Protein AF-A0A2R6QPG2-F1 (afdb_monomer)

pLDDT: mean 80.08, std 16.9, range [22.36, 97.75]

InterPro domains:
  IPR001619 Sec1-like protein [PF00995] (48-248)
  IPR001619 Sec1-like protein [PTHR11679] (48-248)
  IPR027482 Sec1-like, domain 2 [G3DSA:3.40.50.1910] (84-242)
  IPR036045 Sec1-like superfamily [SSF56815] (42-248)

Foldseek 3Di:
DDPDPQFDADQDPDDQAGAGEGEDEPVCLPVVVVVVLVCLVPDPSHQAYEYEYLFDDPPVSVVVQVPDPSRVSRHPYYYYQLHQWAAQAPPDIDRPDVCLCCCQPNPPVVPPVSNVVSLLSLLSNVLSVCLNVLFQADEAFDDQDPDDPPDDDDSNSCSRPSSSVSNNVVNCVCVPVPPPRDPDHDYHDYDYDCVVDPDVVPDQDDDPVSCCVVVADDDSQKHWDWDQDPPDRDTDIDIDGDYPPPPD

Solvent-accessible surface area (backbone atoms only — not comparable to full-atom values): 15122 Å² total; per-residue (Å²): 134,86,83,74,78,71,59,61,77,53,66,62,85,91,51,98,68,45,48,41,41,44,50,38,51,72,95,41,46,74,59,53,48,52,53,47,52,49,55,53,70,75,49,88,80,52,86,42,35,35,40,38,24,23,40,86,75,56,70,67,57,55,50,51,47,70,70,32,78,78,47,46,80,36,51,70,42,80,47,69,64,33,56,46,59,44,73,77,53,101,88,42,70,46,64,99,52,93,56,52,64,50,51,51,68,37,90,75,36,82,44,61,69,59,37,53,50,52,46,51,50,53,21,53,29,60,35,16,53,33,64,67,70,56,48,30,57,47,81,43,56,62,78,77,74,83,72,58,94,84,61,83,84,50,74,53,75,41,46,59,58,50,40,57,52,47,27,50,58,56,47,58,50,36,52,78,72,41,87,92,35,50,88,58,73,72,46,77,39,81,51,81,60,70,83,82,56,78,54,75,87,74,54,90,54,90,51,70,69,54,36,46,70,70,76,43,85,50,67,81,52,37,41,70,47,77,42,82,40,96,81,73,84,47,72,41,80,46,78,47,74,69,51,94,83,57,91,123

Nearest PDB structures (foldseek):
  7udc-assembly1_A  TM=8.140E-01  e=3.936E-10  Rattus norvegicus
  7udb-assembly1_A  TM=8.404E-01  e=3.127E-09  Rattus norvegicus
  3puk-assembly1_A  TM=8.664E-01  e=7.803E-09  Mus musculus
  3puk-assembly2_B  TM=8.276E-01  e=5.753E-09  Mus musculus

Radius of gyration: 22.87 Å; Cα contacts (8 Å, |Δi|>4): 300; chains: 1; bounding box: 58×55×67 Å

Sequence (248 aa):
MKEFHWWKTFSGEGSLCRLWMLYISSNLQKRMLSCFCLTCQEENLCTRKHVYFSSPIPKDLVSRIKNDTSVLPRIGALREMNLEYFSMDSQGYITDQERVLEDLFGKDVENSRKFNTCLNTMAVRITTVFASLKEFPFVRYRATKALDSSTVTSFRDLVPTKLPAAVWNHITTYKSTICNYPQTETCELLILDRSVDQIAPVIHEWTYDAMCHDLLDMDGNKYLYEVPSKTDGQHEKKEVLLEDHDPV

Secondary structure (DSSP, 8-state):
------------TT-SS--EEEEE-GGGHHHHHHHHHHHHHH----S-EEEEESSPPPHHHHHHHHH-TTTGGGEEEEEE-----EE-SSS-EE---TTHHHHHHSTTTT-HHHHHHHHHHHHHHHHHHHHHHT--EEEEEPPPP---TTS---TGGGHHHHHHHHHHHHHHHHHHHSTT--SS--EEEEE--GGG-SSTTTSPP-SHHHHHHHHS-EETTEEEEEEE-TTTSPEEEEEEE--TT---

Organism: Actinidia chinensis var. chinensis (NCBI:txid1590841)

Structure (mmCIF, N/CA/C/O backbone):
data_AF-A0A2R6QPG2-F1
#
_entry.id   AF-A0A2R6QPG2-F1
#
loop_
_atom_site.group_PDB
_atom_site.id
_atom_site.type_symbol
_atom_site.label_atom_id
_atom_site.label_alt_id
_atom_site.label_comp_id
_atom_site.label_asym_id
_atom_site.label_entity_id
_atom_site.label_seq_id
_atom_site.pdbx_PDB_ins_code
_atom_site.Cartn_x
_atom_site.Cartn_y
_atom_site.Cartn_z
_atom_site.occupancy
_atom_site.B_iso_or_equiv
_atom_site.auth_seq_id
_atom_site.auth_comp_id
_atom_site.auth_asym_id
_atom_site.auth_atom_id
_atom_site.pdbx_PDB_model_num
ATOM 1 N N . MET A 1 1 ? 3.034 9.018 23.575 1.00 25.97 1 MET A N 1
ATOM 2 C CA . MET A 1 1 ? 4.312 8.715 22.892 1.00 25.97 1 MET A CA 1
ATOM 3 C C . MET A 1 1 ? 4.209 7.257 22.467 1.00 25.97 1 MET A C 1
ATOM 5 O O . MET A 1 1 ? 4.301 6.398 23.328 1.00 25.97 1 MET A O 1
ATOM 9 N N . LYS A 1 2 ? 3.815 6.987 21.214 1.00 26.83 2 LYS A N 1
ATOM 10 C CA . LYS A 1 2 ? 3.514 5.627 20.736 1.00 26.83 2 LYS A CA 1
ATOM 11 C C . LYS A 1 2 ? 4.824 4.826 20.647 1.00 26.83 2 LYS A C 1
ATOM 13 O O . LYS A 1 2 ? 5.672 5.142 19.814 1.00 26.83 2 LYS A O 1
ATOM 18 N N . GLU A 1 3 ? 5.010 3.828 21.511 1.00 22.36 3 GLU A N 1
ATOM 19 C CA . GLU A 1 3 ? 6.030 2.790 21.323 1.00 22.36 3 GLU A CA 1
ATOM 20 C C . GLU A 1 3 ? 5.561 1.865 20.201 1.00 22.36 3 GLU A C 1
ATOM 22 O O . GLU A 1 3 ? 4.895 0.857 20.410 1.00 22.36 3 GLU A O 1
ATOM 27 N N . PHE A 1 4 ? 5.875 2.236 18.966 1.00 30.59 4 PHE A N 1
ATOM 28 C CA . PHE A 1 4 ? 5.743 1.311 17.857 1.00 30.59 4 PHE A CA 1
ATOM 29 C C . PHE A 1 4 ? 6.884 0.286 17.950 1.00 30.59 4 PHE A C 1
ATOM 31 O O . PHE A 1 4 ? 8.050 0.600 17.687 1.00 30.59 4 PHE A O 1
ATOM 38 N N . HIS A 1 5 ? 6.557 -0.946 18.338 1.00 33.59 5 HIS A N 1
ATOM 39 C CA . HIS A 1 5 ? 7.457 -2.096 18.251 1.00 33.59 5 HIS A CA 1
ATOM 40 C C . HIS A 1 5 ? 7.722 -2.435 16.769 1.00 33.59 5 HIS A C 1
ATOM 42 O O . HIS A 1 5 ? 7.093 -3.312 16.185 1.00 33.59 5 HIS A O 1
ATOM 48 N N . TRP A 1 6 ? 8.659 -1.728 16.129 1.00 38.66 6 TRP A N 1
ATOM 49 C CA . TRP A 1 6 ? 9.024 -1.945 14.716 1.00 38.66 6 TRP A CA 1
ATOM 50 C C . TRP A 1 6 ? 9.909 -3.180 14.477 1.00 38.66 6 TRP A C 1
ATOM 52 O O . TRP A 1 6 ? 10.291 -3.456 13.340 1.00 38.66 6 TRP A O 1
ATOM 62 N N . TRP A 1 7 ? 10.252 -3.918 15.535 1.00 40.66 7 TRP A N 1
ATOM 63 C CA . TRP A 1 7 ? 10.944 -5.201 15.483 1.00 40.66 7 TRP A CA 1
ATOM 64 C C . TRP A 1 7 ? 10.173 -6.212 16.336 1.00 40.66 7 TRP A C 1
ATOM 66 O O . TRP A 1 7 ? 9.775 -5.909 17.460 1.00 40.66 7 TRP A O 1
ATOM 76 N N . LYS A 1 8 ? 9.972 -7.425 15.815 1.00 40.91 8 LYS A N 1
ATOM 77 C CA . LYS A 1 8 ? 9.348 -8.528 16.553 1.00 40.91 8 LYS A CA 1
ATOM 78 C C . LYS A 1 8 ? 10.272 -9.735 16.484 1.00 40.91 8 LYS A C 1
ATOM 80 O O . LYS A 1 8 ? 10.543 -10.255 15.405 1.00 40.91 8 LYS A O 1
ATOM 85 N N . THR A 1 9 ? 10.805 -10.142 17.630 1.00 45.00 9 THR A N 1
ATOM 86 C CA . THR A 1 9 ? 11.633 -11.344 17.749 1.00 45.00 9 THR A CA 1
ATOM 87 C C . THR A 1 9 ? 10.716 -12.549 17.913 1.00 45.00 9 THR A C 1
ATOM 89 O O . THR A 1 9 ? 10.051 -12.680 18.937 1.00 45.00 9 THR A O 1
ATOM 92 N N . PHE A 1 10 ? 10.668 -13.432 16.918 1.00 42.22 10 PHE A N 1
ATOM 93 C CA . PHE A 1 10 ? 9.896 -14.672 17.006 1.00 42.22 10 PHE A CA 1
ATOM 94 C C . PHE A 1 10 ? 10.779 -15.808 17.525 1.00 42.22 10 PHE A C 1
ATOM 96 O O . PHE A 1 10 ? 11.472 -16.443 16.741 1.00 42.22 10 PHE A O 1
ATOM 103 N N . SER A 1 11 ? 10.764 -16.094 18.828 1.00 46.28 11 SER A N 1
ATOM 104 C CA . SER A 1 11 ? 11.360 -17.333 19.339 1.00 46.28 11 SER A CA 1
ATOM 105 C C . SER A 1 11 ? 10.347 -18.469 19.219 1.00 46.28 11 SER A C 1
ATOM 107 O O . SER A 1 11 ? 9.351 -18.471 19.937 1.00 46.28 11 SER A O 1
ATOM 109 N N . GLY A 1 12 ? 10.587 -19.432 18.328 1.00 43.56 12 GLY A N 1
ATOM 110 C CA . GLY A 1 12 ? 9.812 -20.674 18.318 1.00 43.56 12 GLY A CA 1
ATOM 111 C C . GLY A 1 12 ? 10.023 -21.444 19.625 1.00 43.56 12 GLY A C 1
ATOM 112 O O . GLY A 1 12 ? 11.165 -21.609 20.064 1.00 43.56 12 GLY A O 1
ATOM 113 N N . GLU A 1 13 ? 8.940 -21.894 20.256 1.00 37.34 13 GLU A N 1
ATOM 114 C CA . GLU A 1 13 ? 9.014 -22.755 21.437 1.00 37.34 13 GLU A CA 1
ATOM 115 C C . GLU A 1 13 ? 9.699 -24.086 21.077 1.00 37.34 13 GLU A C 1
ATOM 117 O O . GLU A 1 13 ? 9.362 -24.729 20.085 1.00 37.34 13 GLU A O 1
ATOM 122 N N . GLY A 1 14 ? 10.679 -24.506 21.886 1.00 41.56 14 GLY A N 1
ATOM 123 C CA . GLY A 1 14 ? 11.154 -25.895 21.890 1.00 41.56 14 GLY A CA 1
ATOM 124 C C . GLY A 1 14 ? 12.451 -26.238 21.145 1.00 41.56 14 GLY A C 1
ATOM 125 O O . GLY A 1 14 ? 12.759 -27.421 21.034 1.00 41.56 14 GLY A O 1
ATOM 126 N N . SER A 1 15 ? 13.270 -25.283 20.686 1.00 37.09 15 SER A N 1
ATOM 127 C CA . SER A 1 15 ? 14.621 -25.617 20.193 1.00 37.09 15 SER A CA 1
ATOM 128 C C . SER A 1 15 ? 15.713 -24.729 20.793 1.00 37.09 15 SER A C 1
ATOM 130 O O . SER A 1 15 ? 15.564 -23.516 20.912 1.00 37.09 15 SER A O 1
ATOM 132 N N . LEU A 1 16 ? 16.848 -25.343 21.153 1.00 41.62 16 LEU A N 1
ATOM 133 C CA . LEU A 1 16 ? 18.067 -24.662 21.626 1.00 41.62 16 LEU A CA 1
ATOM 134 C C . LEU A 1 16 ? 18.631 -23.647 20.607 1.00 41.62 16 LEU A C 1
ATOM 136 O O . LEU A 1 16 ? 19.499 -22.849 20.950 1.00 41.62 16 LEU A O 1
ATOM 140 N N . CYS A 1 17 ? 18.127 -23.652 19.370 1.00 43.09 17 CYS A N 1
ATOM 141 C CA . CYS A 1 17 ? 18.399 -22.654 18.344 1.00 43.09 17 CYS A CA 1
ATOM 142 C C . CYS A 1 17 ? 17.222 -21.678 18.260 1.00 43.09 17 CYS A C 1
ATOM 144 O O . CYS A 1 17 ? 16.275 -21.888 17.506 1.00 43.09 17 CYS A O 1
ATOM 146 N N . ARG A 1 18 ? 17.284 -20.585 19.024 1.00 50.59 18 ARG A N 1
ATOM 147 C CA . ARG A 1 18 ? 16.326 -19.478 18.897 1.00 50.59 18 ARG A CA 1
ATOM 148 C C . ARG A 1 18 ? 16.377 -18.963 17.455 1.00 50.59 18 ARG A C 1
ATOM 150 O O . ARG A 1 18 ? 17.397 -18.430 17.040 1.00 50.59 18 ARG A O 1
ATOM 157 N N . LEU A 1 19 ? 15.319 -19.133 16.667 1.00 45.69 19 LEU A N 1
ATOM 158 C CA . LEU A 1 19 ? 1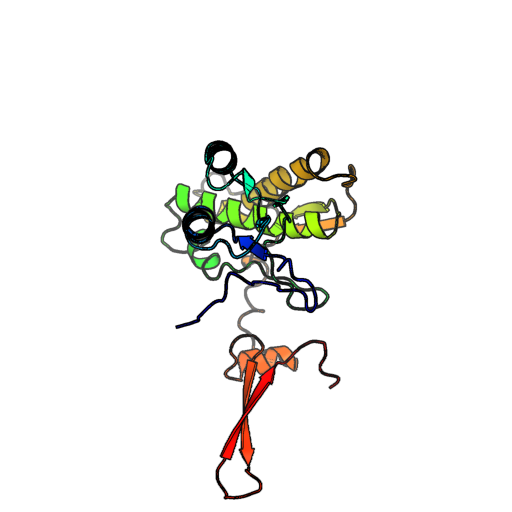5.234 -18.504 15.350 1.00 45.69 19 LEU A CA 1
ATOM 159 C C . LEU A 1 19 ? 15.126 -16.990 15.572 1.00 45.69 19 LEU A C 1
ATOM 161 O O . LEU A 1 19 ? 14.144 -16.521 16.125 1.00 45.69 19 LEU A O 1
ATOM 165 N N . TRP A 1 20 ? 16.133 -16.210 15.187 1.00 52.84 20 TRP A N 1
ATOM 166 C CA . TRP A 1 20 ? 16.028 -14.750 15.259 1.00 52.84 20 TRP A CA 1
ATOM 167 C C . TRP A 1 20 ? 15.577 -14.227 13.906 1.00 52.84 20 TRP A C 1
ATOM 169 O O . TRP A 1 20 ? 16.340 -14.279 12.940 1.00 52.84 20 TRP A O 1
ATOM 179 N N . MET A 1 21 ? 14.338 -13.742 13.853 1.00 53.41 21 MET A N 1
ATOM 180 C CA . MET A 1 21 ? 13.778 -13.027 12.714 1.00 53.41 21 MET A CA 1
ATOM 181 C C . MET A 1 21 ? 13.828 -11.525 12.999 1.00 53.41 21 MET A C 1
ATOM 183 O O . MET A 1 21 ? 13.306 -11.082 14.019 1.00 53.41 21 MET A O 1
ATOM 187 N N . LEU A 1 22 ? 14.467 -10.749 12.122 1.00 62.12 22 LEU A N 1
ATOM 188 C CA . LEU A 1 22 ? 14.441 -9.287 12.187 1.00 62.12 22 LEU A CA 1
ATOM 189 C C . LEU A 1 22 ? 13.678 -8.740 10.981 1.00 62.12 22 LEU A C 1
ATOM 191 O O . LEU A 1 22 ? 14.105 -8.944 9.843 1.00 62.12 22 LEU A O 1
ATOM 195 N N . TYR A 1 23 ? 12.576 -8.045 11.260 1.00 55.72 23 TYR A N 1
ATOM 196 C CA . TYR A 1 23 ? 11.818 -7.269 10.286 1.00 55.72 23 TYR A CA 1
ATOM 197 C C . TYR A 1 23 ? 12.382 -5.852 10.211 1.00 55.72 23 TYR A C 1
ATOM 199 O O . TYR A 1 23 ? 12.524 -5.187 11.237 1.00 55.72 23 TYR A O 1
ATOM 207 N N . ILE A 1 24 ? 12.718 -5.396 9.005 1.00 61.91 24 ILE A N 1
ATOM 208 C CA . ILE A 1 24 ? 13.270 -4.057 8.792 1.00 61.91 24 ILE A CA 1
ATOM 209 C C . ILE A 1 24 ? 12.346 -3.259 7.862 1.00 61.91 24 ILE A C 1
ATOM 211 O O . ILE A 1 24 ? 12.257 -3.538 6.664 1.00 61.91 24 ILE A O 1
ATOM 215 N N . SER A 1 25 ? 11.680 -2.246 8.424 1.00 59.03 25 SER A N 1
ATOM 216 C CA . SER A 1 25 ? 10.912 -1.214 7.708 1.00 59.03 25 SER A CA 1
ATOM 217 C C . SER A 1 25 ? 11.826 -0.288 6.882 1.00 59.03 25 SER A C 1
ATOM 219 O O . SER A 1 25 ? 12.902 0.097 7.364 1.00 59.03 25 SER A O 1
ATOM 221 N N . SER A 1 26 ? 11.400 0.094 5.665 1.00 62.78 26 SER A N 1
ATOM 222 C CA . SER A 1 26 ? 12.111 1.015 4.742 1.00 62.78 26 SER A CA 1
ATOM 223 C C . SER A 1 26 ? 12.690 2.243 5.435 1.00 62.78 26 SER A C 1
ATOM 225 O O . SER A 1 26 ? 13.863 2.576 5.252 1.00 62.78 26 SER A O 1
ATOM 227 N N . ASN A 1 27 ? 11.884 2.892 6.276 1.00 55.19 27 ASN A N 1
ATOM 228 C CA . ASN A 1 27 ? 12.213 4.179 6.891 1.00 55.19 27 ASN A CA 1
ATOM 229 C C . ASN A 1 27 ? 13.424 4.121 7.835 1.00 55.19 27 ASN A C 1
ATOM 231 O O . ASN A 1 27 ? 14.052 5.144 8.116 1.00 55.19 27 ASN A O 1
ATOM 235 N N . LEU A 1 28 ? 13.782 2.931 8.321 1.00 59.78 28 LEU A N 1
ATOM 236 C CA . LEU A 1 28 ? 14.825 2.748 9.326 1.00 59.78 28 LEU A CA 1
ATOM 237 C C . LEU A 1 28 ? 15.925 1.785 8.884 1.00 59.78 28 LEU A C 1
ATOM 239 O O . LEU A 1 28 ? 16.801 1.498 9.6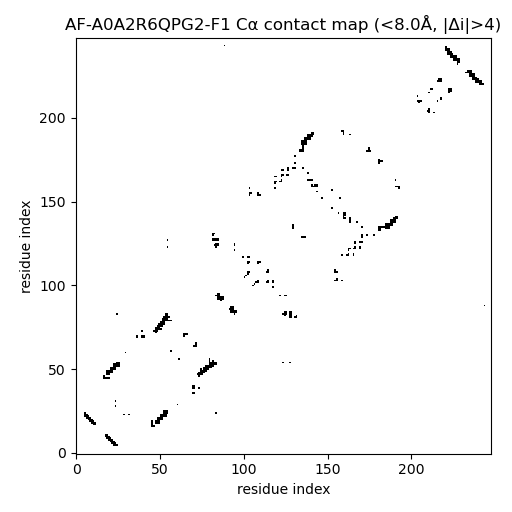97 1.00 59.78 28 LEU A O 1
ATOM 243 N N . GLN A 1 29 ? 15.957 1.339 7.622 1.00 61.34 29 GLN A N 1
ATOM 244 C CA . GLN A 1 29 ? 16.914 0.327 7.147 1.00 61.34 29 GLN A CA 1
ATOM 245 C C . GLN A 1 29 ? 18.364 0.611 7.567 1.00 61.34 29 GLN A C 1
ATOM 247 O O . GLN A 1 29 ? 19.048 -0.274 8.073 1.00 61.34 29 GLN A O 1
ATOM 252 N N . LYS A 1 30 ? 18.828 1.864 7.452 1.00 59.56 30 LYS A N 1
ATOM 253 C CA . LYS A 1 30 ? 20.197 2.249 7.850 1.00 59.56 30 LYS A CA 1
ATOM 254 C C . LYS A 1 30 ? 20.430 2.208 9.367 1.00 59.56 30 LYS A C 1
ATOM 256 O O . LYS A 1 30 ? 21.506 1.797 9.792 1.00 59.56 30 LYS A O 1
ATOM 261 N N . ARG A 1 31 ? 19.444 2.632 10.168 1.00 60.28 31 ARG A N 1
ATOM 262 C CA . ARG A 1 31 ? 19.515 2.680 11.644 1.00 60.28 31 ARG A CA 1
ATOM 263 C C . ARG A 1 31 ? 19.339 1.294 12.267 1.00 60.28 31 ARG A C 1
ATOM 265 O O . ARG A 1 31 ? 20.098 0.912 13.154 1.00 60.28 31 ARG A O 1
ATOM 272 N N . MET A 1 32 ? 18.389 0.514 11.762 1.00 59.94 32 MET A N 1
ATOM 273 C CA . MET A 1 32 ? 18.174 -0.862 12.200 1.00 59.94 32 MET A CA 1
ATOM 274 C C . MET A 1 32 ? 19.350 -1.760 11.839 1.00 59.94 32 MET A C 1
ATOM 276 O O . MET A 1 32 ? 19.708 -2.606 12.649 1.00 59.94 32 MET A O 1
ATOM 280 N N . LEU A 1 33 ? 20.019 -1.542 10.698 1.00 62.75 33 LEU A N 1
ATOM 281 C CA . LEU A 1 33 ? 21.224 -2.307 10.386 1.00 62.75 33 LEU A CA 1
ATOM 282 C C . LEU A 1 33 ? 22.379 -1.983 11.346 1.00 62.75 33 LEU A C 1
ATOM 284 O O . LEU A 1 33 ? 23.090 -2.896 11.745 1.00 62.75 33 LEU A O 1
ATOM 288 N N . SER A 1 34 ? 22.557 -0.723 11.774 1.00 60.09 34 SER A N 1
ATOM 289 C CA . SER A 1 34 ? 23.559 -0.415 12.809 1.00 60.09 34 SER A CA 1
ATOM 290 C C . SER A 1 34 ? 23.243 -1.092 14.143 1.00 60.09 34 SER A C 1
ATOM 292 O O . SER A 1 34 ? 24.143 -1.674 14.740 1.00 60.09 34 SER A O 1
ATOM 294 N N . CYS A 1 35 ? 21.977 -1.106 14.576 1.00 60.78 35 CYS A N 1
ATOM 295 C CA . CYS A 1 35 ? 21.567 -1.865 15.763 1.00 60.78 35 CYS A CA 1
ATOM 296 C C . CYS A 1 35 ? 21.742 -3.380 15.565 1.00 60.78 35 CYS A C 1
ATOM 298 O O . CYS A 1 35 ? 22.151 -4.083 16.483 1.00 60.78 35 CYS A O 1
ATOM 300 N N . PHE A 1 36 ? 21.495 -3.899 14.362 1.00 65.44 36 PHE A N 1
ATOM 301 C CA . PHE A 1 36 ? 21.737 -5.302 14.037 1.00 65.44 36 PHE A CA 1
ATOM 302 C C . PHE A 1 36 ? 23.224 -5.662 14.104 1.00 65.44 36 PHE A C 1
ATOM 304 O O . PHE A 1 36 ? 23.564 -6.686 14.687 1.00 65.44 36 PHE A O 1
ATOM 311 N N . CYS A 1 37 ? 24.116 -4.826 13.564 1.00 61.81 37 CYS A N 1
ATOM 312 C CA . CYS A 1 37 ? 25.563 -5.013 13.689 1.00 61.81 37 CYS A CA 1
ATOM 313 C C . CYS A 1 37 ? 25.983 -5.050 15.168 1.00 61.81 37 CYS A C 1
ATOM 315 O O . CYS A 1 37 ? 26.688 -5.972 15.564 1.00 61.81 37 CYS A O 1
ATOM 317 N N . LEU A 1 38 ? 25.476 -4.123 15.992 1.00 58.69 38 LEU A N 1
ATOM 318 C CA . LEU A 1 38 ? 25.767 -4.070 17.433 1.00 58.69 38 LEU A CA 1
ATOM 319 C C . LEU A 1 38 ? 25.253 -5.316 18.176 1.00 58.69 38 LEU A C 1
ATOM 321 O O . LEU A 1 38 ? 26.021 -5.999 18.845 1.00 58.69 38 LEU A O 1
ATOM 325 N N . THR A 1 39 ? 23.996 -5.715 17.960 1.00 59.94 39 THR A N 1
ATOM 326 C CA . THR A 1 39 ? 23.434 -6.949 18.556 1.00 59.94 39 THR A CA 1
ATOM 327 C C . THR A 1 39 ? 24.072 -8.229 18.007 1.00 59.94 39 THR A C 1
ATOM 329 O O . THR A 1 39 ? 23.975 -9.294 18.614 1.00 59.94 39 THR A O 1
ATOM 332 N N . CYS A 1 40 ? 24.679 -8.201 16.816 1.00 58.38 40 CYS A N 1
ATOM 333 C CA . CYS A 1 40 ? 25.496 -9.307 16.311 1.00 58.38 40 CYS A CA 1
ATOM 334 C C . CYS A 1 40 ? 26.866 -9.369 16.982 1.00 58.38 40 CYS A C 1
ATOM 336 O O . CYS A 1 40 ? 27.439 -10.452 17.020 1.00 58.38 40 CYS A O 1
ATOM 338 N N . GLN A 1 41 ? 27.382 -8.246 17.479 1.00 59.31 41 GLN A N 1
ATOM 339 C CA . GLN A 1 41 ? 28.680 -8.161 18.142 1.00 59.31 41 GLN A CA 1
ATOM 340 C C . GLN A 1 41 ? 28.589 -8.493 19.637 1.00 59.31 41 GLN A C 1
ATOM 342 O O . GLN A 1 41 ? 29.480 -9.165 20.148 1.00 59.31 41 GLN A O 1
ATOM 347 N N . GLU A 1 42 ? 27.516 -8.082 20.316 1.00 56.66 42 GLU A N 1
ATOM 348 C CA . GLU A 1 42 ? 27.373 -8.239 21.773 1.00 56.66 42 GLU A CA 1
ATOM 349 C C . GLU A 1 42 ? 26.858 -9.622 22.206 1.00 56.66 42 GLU A C 1
ATOM 351 O O . GLU A 1 42 ? 27.302 -10.154 23.222 1.00 56.66 42 GLU A O 1
ATOM 356 N N . GLU A 1 43 ? 25.964 -10.253 21.438 1.00 53.31 43 GLU A N 1
ATOM 357 C CA . GLU A 1 43 ? 25.317 -11.500 21.857 1.00 53.31 43 GLU A CA 1
ATOM 358 C C . GLU A 1 43 ? 25.825 -12.732 21.084 1.00 53.31 43 GLU A C 1
ATOM 360 O O . GLU A 1 43 ? 25.582 -12.906 19.887 1.00 53.31 43 GLU A O 1
ATOM 365 N N . ASN A 1 44 ? 26.461 -13.669 21.799 1.00 54.34 44 ASN A N 1
ATOM 366 C CA . ASN A 1 44 ? 26.734 -15.044 21.337 1.00 54.34 44 ASN A CA 1
ATOM 367 C C . ASN A 1 44 ? 25.480 -15.952 21.376 1.00 54.34 44 ASN A C 1
ATOM 369 O O . ASN A 1 44 ? 25.591 -17.173 21.289 1.00 54.34 44 ASN A O 1
ATOM 373 N N . LEU A 1 45 ? 24.278 -15.379 21.519 1.00 52.66 45 LEU A N 1
ATOM 374 C CA . LEU A 1 45 ? 23.043 -16.111 21.826 1.00 52.66 45 LEU A CA 1
ATOM 375 C C . LEU A 1 45 ? 22.366 -16.798 20.624 1.00 52.66 45 LEU A C 1
ATOM 377 O O . LEU A 1 45 ? 21.344 -17.460 20.812 1.00 52.66 45 LEU A O 1
ATOM 381 N N . CYS A 1 46 ? 22.903 -16.697 19.401 1.00 52.47 46 CYS A N 1
ATOM 382 C CA . CYS A 1 46 ? 22.373 -17.460 18.270 1.00 52.47 46 CYS A CA 1
ATOM 383 C C . CYS A 1 46 ? 23.422 -17.849 17.226 1.00 52.47 46 CYS A C 1
ATOM 385 O O . CYS A 1 46 ? 24.215 -17.020 16.782 1.00 52.47 46 CYS A O 1
ATOM 387 N N . THR A 1 47 ? 23.356 -19.102 16.769 1.00 63.88 47 THR A N 1
ATOM 388 C CA . THR A 1 47 ? 24.234 -19.671 15.742 1.00 63.88 47 THR A CA 1
ATOM 389 C C . THR A 1 47 ? 24.039 -19.007 14.371 1.00 63.88 47 THR A C 1
ATOM 391 O O . THR A 1 47 ? 25.022 -18.860 13.648 1.00 63.88 47 THR A O 1
ATOM 394 N N . ARG A 1 48 ? 22.809 -18.582 14.005 1.00 71.81 48 ARG A N 1
ATOM 395 C CA . ARG A 1 48 ? 22.487 -17.845 12.757 1.00 71.81 48 ARG A CA 1
ATOM 396 C C . ARG A 1 48 ? 21.230 -16.963 12.895 1.00 71.81 48 ARG A C 1
ATOM 398 O O . ARG A 1 48 ? 20.243 -17.367 13.500 1.00 71.81 48 ARG A O 1
ATOM 405 N N . LYS A 1 49 ? 21.234 -15.773 12.292 1.00 76.19 49 LYS A N 1
ATOM 406 C CA . LYS A 1 49 ? 20.133 -14.795 12.251 1.00 76.19 49 LYS A CA 1
ATOM 407 C C . LYS A 1 49 ? 19.510 -14.739 10.854 1.00 76.19 49 LYS A C 1
ATOM 409 O O . LYS A 1 49 ? 20.229 -14.746 9.856 1.00 76.19 49 LYS A O 1
ATOM 414 N N . HIS A 1 50 ? 18.187 -14.657 10.770 1.00 81.12 50 HIS A N 1
ATOM 415 C CA . HIS A 1 50 ? 17.451 -14.548 9.510 1.00 81.12 50 HIS A CA 1
ATOM 416 C C . HIS A 1 50 ? 16.840 -13.148 9.399 1.00 81.12 50 HIS A C 1
ATOM 418 O O . HIS A 1 50 ? 16.053 -12.728 10.246 1.00 81.12 50 HIS A O 1
ATOM 424 N N . VAL A 1 51 ? 17.221 -12.404 8.365 1.00 80.81 51 VAL A N 1
ATOM 425 C CA . VAL A 1 51 ? 16.816 -11.009 8.171 1.00 80.81 51 VAL A CA 1
ATOM 426 C C . VAL A 1 51 ? 15.859 -10.923 6.991 1.00 80.81 51 VAL A C 1
ATOM 428 O O . VAL A 1 51 ? 16.192 -11.352 5.882 1.00 80.81 51 VAL A O 1
ATOM 431 N N . TYR A 1 52 ? 14.684 -10.350 7.237 1.00 82.56 52 TYR A N 1
ATOM 432 C CA . TYR A 1 52 ? 13.643 -10.161 6.235 1.00 82.56 52 TYR A CA 1
ATOM 433 C C . TYR A 1 52 ? 13.324 -8.672 6.122 1.00 82.56 52 TYR A C 1
ATOM 435 O O . TYR A 1 52 ? 12.912 -8.021 7.083 1.00 82.56 52 TYR A O 1
ATOM 443 N N . PHE A 1 53 ? 13.547 -8.121 4.938 1.00 82.94 53 PHE A N 1
ATOM 444 C CA . PHE A 1 53 ? 13.277 -6.725 4.638 1.00 82.94 53 PHE A CA 1
ATOM 445 C C . PHE A 1 53 ? 11.874 -6.581 4.067 1.00 82.94 53 PHE A C 1
ATOM 447 O O . PHE A 1 53 ? 11.452 -7.362 3.218 1.00 82.94 53 PHE A O 1
ATOM 454 N N . SER A 1 54 ? 11.164 -5.561 4.535 1.00 81.38 54 SER A N 1
ATOM 455 C CA . SER A 1 54 ? 9.833 -5.201 4.034 1.00 81.38 54 SER A CA 1
ATOM 456 C C . SER A 1 54 ? 9.866 -4.677 2.596 1.00 81.38 54 SER A C 1
ATOM 458 O O . SER A 1 54 ? 8.973 -4.978 1.813 1.00 81.38 54 SER A O 1
ATOM 460 N N . SER A 1 55 ? 10.934 -3.968 2.230 1.00 78.38 55 SER A N 1
ATOM 461 C CA . SER A 1 55 ? 11.170 -3.343 0.923 1.00 78.38 55 SER A CA 1
ATOM 462 C C . SER A 1 55 ? 12.462 -3.825 0.262 1.00 78.38 55 SER A C 1
ATOM 464 O O . SER A 1 55 ? 13.340 -4.360 0.951 1.00 78.38 55 SER A O 1
ATOM 466 N N . PRO A 1 56 ? 12.624 -3.563 -1.051 1.00 78.56 56 PRO A N 1
ATOM 467 C CA . PRO A 1 56 ? 13.883 -3.775 -1.751 1.00 78.56 56 PRO A CA 1
ATOM 468 C C . PRO A 1 56 ? 15.071 -3.109 -1.047 1.00 78.56 56 PRO A C 1
ATOM 470 O O . PRO A 1 56 ? 14.999 -1.955 -0.609 1.00 78.56 56 PRO A O 1
ATOM 473 N N . ILE A 1 57 ? 16.183 -3.835 -0.947 1.00 81.25 57 ILE A N 1
ATOM 474 C CA . ILE A 1 57 ? 17.371 -3.404 -0.214 1.00 81.25 57 ILE A CA 1
ATOM 475 C C . ILE A 1 57 ? 18.289 -2.617 -1.160 1.00 81.25 57 ILE A C 1
ATOM 477 O O . ILE A 1 57 ? 18.688 -3.125 -2.214 1.00 81.25 57 ILE A O 1
ATOM 481 N N . PRO A 1 58 ? 18.726 -1.398 -0.792 1.00 82.69 58 PRO A N 1
ATOM 482 C CA . PRO A 1 58 ? 19.711 -0.663 -1.576 1.00 82.69 58 PRO A CA 1
ATOM 483 C C . PRO A 1 58 ? 21.010 -1.463 -1.756 1.00 82.69 58 PRO A C 1
ATOM 485 O O . PRO A 1 58 ? 21.559 -2.005 -0.792 1.00 82.69 58 PRO A O 1
ATOM 488 N N . LYS A 1 59 ? 21.560 -1.478 -2.978 1.00 85.50 59 LYS A N 1
ATOM 489 C CA . LYS A 1 59 ? 22.796 -2.216 -3.313 1.00 85.50 59 LYS A CA 1
ATOM 490 C C . LYS A 1 59 ? 23.988 -1.832 -2.430 1.00 85.50 59 LYS A C 1
ATOM 492 O O . LYS A 1 59 ? 24.811 -2.690 -2.109 1.00 85.50 59 LYS A O 1
ATOM 497 N N . ASP A 1 60 ? 24.057 -0.576 -1.993 1.00 85.31 60 ASP A N 1
ATOM 498 C CA . ASP A 1 60 ? 25.094 -0.093 -1.074 1.00 85.31 60 ASP A CA 1
ATOM 499 C C . ASP A 1 60 ? 25.005 -0.779 0.294 1.00 85.31 60 ASP A C 1
ATOM 501 O O . ASP A 1 60 ? 26.022 -1.147 0.883 1.00 85.31 60 ASP A O 1
ATOM 505 N N . LEU A 1 61 ? 23.782 -1.002 0.790 1.00 81.94 61 LEU A N 1
ATOM 506 C CA . LEU A 1 61 ? 23.548 -1.674 2.066 1.00 81.94 61 LEU A CA 1
ATOM 507 C C . LEU A 1 61 ? 23.912 -3.156 1.967 1.00 81.94 61 LEU A C 1
ATOM 509 O O . LEU A 1 61 ? 24.600 -3.674 2.844 1.00 81.94 61 LEU A O 1
ATOM 513 N N . VAL A 1 62 ? 23.531 -3.813 0.867 1.00 84.81 62 VAL A N 1
ATOM 514 C CA . VAL A 1 62 ? 23.929 -5.202 0.586 1.00 84.81 62 VAL A CA 1
ATOM 515 C C . VAL A 1 62 ? 25.451 -5.327 0.522 1.00 84.81 62 VAL A C 1
ATOM 517 O O . VAL A 1 62 ? 26.019 -6.240 1.115 1.00 84.81 62 VAL A O 1
ATOM 520 N N . SER A 1 63 ? 26.123 -4.396 -0.158 1.00 87.12 63 SER 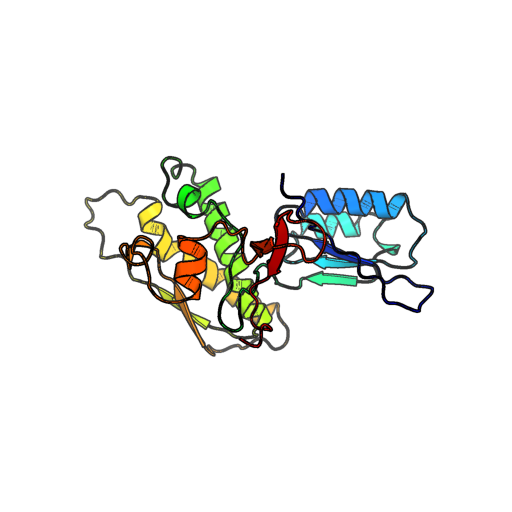A N 1
ATOM 521 C CA . SER A 1 63 ? 27.589 -4.371 -0.254 1.00 87.12 63 SER A CA 1
ATOM 522 C C . SER A 1 63 ? 28.239 -4.197 1.116 1.00 87.12 63 SER A C 1
ATOM 524 O O . SER A 1 63 ? 29.182 -4.910 1.448 1.00 87.12 63 SER A O 1
ATOM 526 N N . ARG A 1 64 ? 27.694 -3.314 1.956 1.00 84.31 64 ARG A N 1
ATOM 527 C CA . ARG A 1 64 ? 28.177 -3.117 3.326 1.00 84.31 64 ARG A CA 1
ATOM 528 C C . ARG A 1 64 ? 28.025 -4.376 4.183 1.00 84.31 64 ARG A C 1
ATOM 530 O O . ARG A 1 64 ? 28.965 -4.719 4.886 1.00 84.31 64 ARG A O 1
ATOM 537 N N . ILE A 1 65 ? 26.891 -5.076 4.095 1.00 83.69 65 ILE A N 1
ATOM 538 C CA . ILE A 1 65 ? 26.673 -6.348 4.810 1.00 83.69 65 ILE A CA 1
ATOM 539 C C . ILE A 1 65 ? 27.662 -7.415 4.329 1.00 83.69 65 ILE A C 1
ATOM 541 O O . ILE A 1 65 ? 28.240 -8.126 5.143 1.00 83.69 65 ILE A O 1
ATOM 545 N N . LYS A 1 66 ? 27.889 -7.510 3.012 1.00 85.81 66 LYS A N 1
ATOM 546 C CA . LYS A 1 66 ? 28.860 -8.450 2.427 1.00 85.81 66 LYS A CA 1
ATOM 547 C C . LYS A 1 66 ? 30.294 -8.185 2.886 1.00 85.81 66 LYS A C 1
ATOM 549 O O . LYS A 1 66 ? 31.060 -9.130 3.028 1.00 85.81 66 LYS A O 1
ATOM 554 N N . ASN A 1 67 ? 30.647 -6.923 3.111 1.00 87.50 67 ASN A N 1
ATOM 555 C CA . ASN A 1 67 ? 31.991 -6.529 3.530 1.00 87.50 67 ASN A CA 1
ATOM 556 C C . ASN A 1 67 ? 32.210 -6.633 5.051 1.00 87.50 67 ASN A C 1
ATOM 558 O O . ASN A 1 67 ? 33.352 -6.567 5.501 1.00 87.50 67 ASN A O 1
ATOM 562 N N . ASP A 1 68 ? 31.150 -6.789 5.850 1.00 84.44 68 ASP A N 1
ATOM 563 C CA . ASP A 1 68 ? 31.244 -6.900 7.306 1.00 84.44 68 ASP A CA 1
ATOM 564 C C . ASP A 1 68 ? 31.503 -8.355 7.730 1.00 84.44 68 ASP A C 1
ATOM 566 O O . ASP A 1 68 ? 30.598 -9.192 7.806 1.00 84.44 68 ASP A O 1
ATOM 570 N N . THR A 1 69 ? 32.768 -8.653 8.031 1.00 82.62 69 THR A N 1
ATOM 571 C CA . THR A 1 69 ? 33.236 -9.989 8.429 1.00 82.62 69 THR A CA 1
ATOM 572 C C . THR A 1 69 ? 32.685 -10.454 9.775 1.00 82.62 69 THR A C 1
ATOM 574 O O . THR A 1 69 ? 32.666 -11.657 10.035 1.00 82.62 69 THR A O 1
ATOM 577 N N . SER A 1 70 ? 32.211 -9.537 10.624 1.00 80.56 70 SER A N 1
ATOM 578 C CA . SER A 1 70 ? 31.629 -9.876 11.927 1.00 80.56 70 SER A CA 1
ATOM 579 C C . SER A 1 70 ? 30.169 -10.328 11.811 1.00 80.56 70 SER A C 1
ATOM 581 O O . SER A 1 70 ? 29.712 -11.185 12.574 1.00 80.56 70 SER A O 1
ATOM 583 N N . VAL A 1 71 ? 29.452 -9.786 10.823 1.00 78.62 71 VAL A N 1
ATOM 584 C CA . VAL A 1 71 ? 28.012 -9.982 10.632 1.00 78.62 71 VAL A CA 1
ATOM 585 C C . VAL A 1 71 ? 27.712 -11.083 9.620 1.00 78.62 71 VAL A C 1
ATOM 587 O O . VAL A 1 71 ? 26.853 -11.927 9.880 1.00 78.62 71 VAL A O 1
ATOM 590 N N . LEU A 1 72 ? 28.419 -11.114 8.485 1.00 82.94 72 LEU A N 1
ATOM 591 C CA . LEU A 1 72 ? 28.124 -12.030 7.379 1.00 82.94 72 LEU A CA 1
ATOM 592 C C . LEU A 1 72 ? 28.072 -13.518 7.794 1.00 82.94 72 LEU A C 1
ATOM 594 O O . LEU A 1 72 ? 27.104 -14.181 7.417 1.00 82.94 72 LEU A O 1
ATOM 598 N N . PRO A 1 73 ? 29.008 -14.058 8.609 1.00 84.62 73 PRO A N 1
ATOM 599 C CA . PRO A 1 73 ? 28.969 -15.466 9.028 1.00 84.62 73 PRO A CA 1
ATOM 600 C C . PRO A 1 73 ? 27.758 -15.813 9.900 1.00 84.62 73 PRO A C 1
ATOM 602 O O . PRO A 1 73 ? 27.377 -16.978 10.009 1.00 84.62 73 PRO A O 1
ATOM 605 N N . ARG A 1 74 ? 27.160 -14.800 10.536 1.00 80.25 74 ARG A N 1
ATOM 606 C CA . ARG A 1 74 ? 26.010 -14.945 11.426 1.00 80.25 74 ARG A CA 1
ATOM 607 C C . ARG A 1 74 ? 24.685 -14.841 10.674 1.00 80.25 74 ARG A C 1
ATOM 609 O O . ARG A 1 74 ? 23.661 -15.129 11.277 1.00 80.25 74 ARG A O 1
ATOM 616 N N . ILE A 1 75 ? 24.650 -14.459 9.394 1.00 82.81 75 ILE A N 1
ATOM 617 C CA . ILE A 1 75 ? 23.403 -14.363 8.618 1.00 82.81 75 ILE A CA 1
ATOM 618 C C . ILE A 1 75 ? 23.074 -15.724 7.989 1.00 82.81 75 ILE A C 1
ATOM 620 O O . ILE A 1 75 ? 23.776 -16.208 7.108 1.00 82.81 75 ILE A O 1
ATOM 624 N N . GLY A 1 76 ? 21.972 -16.337 8.424 1.00 83.38 76 GLY A N 1
ATOM 625 C CA . GLY A 1 76 ? 21.434 -17.577 7.857 1.00 83.38 76 GLY A CA 1
ATOM 626 C C . GLY A 1 76 ? 20.555 -17.354 6.625 1.00 83.38 76 GLY A C 1
ATOM 627 O O . GLY A 1 76 ? 20.554 -18.177 5.714 1.00 83.38 76 GLY A O 1
ATOM 628 N N . ALA A 1 77 ? 19.824 -16.240 6.574 1.00 84.56 77 ALA A N 1
ATOM 629 C CA . ALA A 1 77 ? 19.078 -15.817 5.394 1.00 84.56 77 ALA A CA 1
ATOM 630 C C . ALA A 1 77 ? 18.956 -14.294 5.355 1.00 84.56 77 ALA A C 1
ATOM 632 O O . ALA A 1 77 ? 18.815 -13.653 6.394 1.00 84.56 77 ALA A O 1
ATOM 633 N N . LEU A 1 78 ? 18.969 -13.743 4.145 1.00 85.38 78 LEU A N 1
ATOM 634 C CA . LEU A 1 78 ? 18.690 -12.342 3.861 1.00 85.38 78 LEU A CA 1
ATOM 635 C C . LEU A 1 78 ? 17.695 -12.309 2.700 1.00 85.38 78 LEU A C 1
ATOM 637 O O . LEU A 1 78 ? 18.033 -12.743 1.595 1.00 85.38 78 LEU A O 1
ATOM 641 N N . ARG A 1 79 ? 16.456 -11.894 2.965 1.00 84.81 79 ARG A N 1
ATOM 642 C CA . ARG A 1 79 ? 15.356 -11.925 1.988 1.00 84.81 79 ARG A CA 1
ATOM 643 C C . ARG A 1 79 ? 14.583 -10.614 1.985 1.00 84.81 79 ARG A C 1
ATOM 645 O O . ARG A 1 79 ? 14.494 -9.937 3.003 1.00 84.81 79 ARG A O 1
ATOM 652 N N . GLU A 1 80 ? 14.008 -10.296 0.838 1.00 85.31 80 GLU A N 1
ATOM 653 C CA . GLU A 1 80 ? 13.058 -9.203 0.648 1.00 85.31 80 GLU A CA 1
ATOM 654 C C . GLU A 1 80 ? 11.660 -9.812 0.561 1.00 85.31 80 GLU A C 1
ATOM 656 O O . GLU A 1 80 ? 11.467 -10.796 -0.153 1.00 85.31 80 GLU A O 1
ATOM 661 N N . MET A 1 81 ? 10.712 -9.262 1.313 1.00 84.62 81 MET A N 1
ATOM 662 C CA . MET A 1 81 ? 9.345 -9.774 1.389 1.00 84.62 81 MET A CA 1
ATOM 663 C C . MET A 1 81 ? 8.364 -8.972 0.536 1.00 84.62 81 MET A C 1
ATOM 665 O O . MET A 1 81 ? 7.337 -9.523 0.167 1.00 84.62 81 MET A O 1
ATOM 669 N N . ASN A 1 82 ? 8.679 -7.713 0.202 1.00 86.00 82 ASN A N 1
ATOM 670 C CA . ASN A 1 82 ? 7.748 -6.788 -0.452 1.00 86.00 82 ASN A CA 1
ATOM 671 C C . ASN A 1 82 ? 6.405 -6.739 0.298 1.00 86.00 82 ASN A C 1
ATOM 673 O O . ASN A 1 82 ? 5.362 -7.072 -0.252 1.00 86.00 82 ASN A O 1
ATOM 677 N N . LEU A 1 83 ? 6.451 -6.330 1.566 1.00 87.62 83 LEU A N 1
ATOM 678 C CA . LEU A 1 83 ? 5.298 -6.195 2.460 1.00 87.62 83 LEU A CA 1
ATOM 679 C C . LEU A 1 83 ? 5.352 -4.823 3.138 1.00 87.62 83 LEU A C 1
ATOM 681 O O . LEU A 1 83 ? 5.705 -4.716 4.309 1.00 87.62 83 LEU A O 1
ATOM 685 N N . GLU A 1 84 ? 5.068 -3.754 2.391 1.00 88.31 84 GLU A N 1
ATOM 686 C CA . GLU A 1 84 ? 5.041 -2.385 2.930 1.00 88.31 84 GLU A CA 1
ATOM 687 C C . GLU A 1 84 ? 3.621 -1.812 3.027 1.00 88.31 84 GLU A C 1
ATOM 689 O O . GLU A 1 84 ? 3.365 -0.652 2.689 1.00 88.31 84 GLU A O 1
ATOM 694 N N . TYR A 1 85 ? 2.694 -2.634 3.502 1.00 88.44 85 TYR A N 1
ATOM 695 C CA . TYR A 1 85 ? 1.309 -2.262 3.756 1.00 88.44 85 TYR A CA 1
ATOM 696 C C . TYR A 1 85 ? 0.799 -2.968 5.013 1.00 88.44 85 TYR A C 1
ATOM 698 O O . TYR A 1 85 ? 1.352 -3.985 5.435 1.00 88.44 85 TYR A O 1
ATOM 706 N N . PHE A 1 86 ? -0.265 -2.424 5.593 1.00 87.56 86 PHE A N 1
ATOM 707 C CA . PHE A 1 86 ? -1.020 -3.064 6.663 1.00 87.56 86 PHE A CA 1
ATOM 708 C C . PHE A 1 86 ? -2.398 -3.419 6.118 1.00 87.56 86 PHE A C 1
ATOM 710 O O . PHE A 1 86 ? -3.065 -2.559 5.546 1.00 87.56 86 PHE A O 1
ATOM 717 N N . SER A 1 87 ? -2.802 -4.681 6.243 1.00 87.62 87 SER A N 1
ATOM 718 C CA . SER A 1 87 ? -4.186 -5.088 5.998 1.00 87.62 87 SER A CA 1
ATOM 719 C C . SER A 1 87 ? -5.054 -4.549 7.129 1.00 87.62 87 SER A C 1
ATOM 721 O O . SER A 1 87 ? -4.715 -4.762 8.293 1.00 87.62 87 SER A O 1
ATOM 723 N N . MET A 1 88 ? -6.132 -3.854 6.781 1.00 82.56 88 MET A N 1
ATOM 724 C CA . MET A 1 88 ? -7.136 -3.411 7.752 1.00 82.56 88 MET A CA 1
ATOM 725 C C . MET A 1 88 ? -8.167 -4.515 7.966 1.00 82.56 88 MET A C 1
ATOM 727 O O . MET A 1 88 ? -8.404 -4.918 9.097 1.00 82.56 88 MET A O 1
ATOM 731 N N . ASP A 1 89 ? -8.688 -5.042 6.861 1.00 83.44 89 ASP A N 1
ATOM 732 C CA . ASP A 1 89 ? -9.687 -6.105 6.807 1.00 83.44 89 ASP A CA 1
ATOM 733 C C . ASP A 1 89 ? -9.391 -7.032 5.607 1.00 83.44 89 ASP A C 1
ATOM 735 O O . ASP A 1 89 ? -8.336 -6.943 4.963 1.00 83.44 89 ASP A O 1
ATOM 739 N N . SER A 1 90 ? -10.313 -7.943 5.293 1.00 86.44 90 SER A N 1
ATOM 740 C CA . SER A 1 90 ? -10.186 -8.887 4.168 1.00 86.44 90 SER A CA 1
ATOM 741 C C . SER A 1 90 ? -10.063 -8.260 2.760 1.00 86.44 90 SER A C 1
ATOM 743 O O . SER A 1 90 ? -9.613 -8.938 1.831 1.00 86.44 90 SER A O 1
ATOM 745 N N . GLN A 1 91 ? -10.452 -6.997 2.578 1.00 89.44 91 GLN A N 1
ATOM 746 C CA . GLN A 1 91 ? -10.505 -6.263 1.304 1.00 89.44 91 GLN A CA 1
ATOM 747 C C . GLN A 1 91 ? -9.768 -4.909 1.335 1.00 89.44 91 GLN A C 1
ATOM 749 O O . GLN A 1 91 ? -9.504 -4.330 0.277 1.00 89.44 91 GLN A O 1
ATOM 754 N N . GLY A 1 92 ? -9.417 -4.406 2.516 1.00 90.50 92 GLY A N 1
ATOM 755 C CA . GLY A 1 92 ? -8.814 -3.101 2.744 1.00 90.50 92 GLY A CA 1
ATOM 756 C C . GLY A 1 92 ? -7.356 -3.176 3.189 1.00 90.50 92 GLY A C 1
ATOM 757 O O . GLY A 1 92 ? -6.951 -4.016 3.995 1.00 90.50 92 GLY A O 1
ATOM 758 N N . TYR A 1 93 ? -6.542 -2.240 2.703 1.00 92.56 93 TYR A N 1
ATOM 759 C CA . TYR A 1 93 ? -5.180 -2.039 3.191 1.00 92.56 93 TYR A CA 1
ATOM 760 C C . TYR A 1 93 ? -4.836 -0.554 3.275 1.00 92.56 93 TYR A C 1
ATOM 762 O O . TYR A 1 93 ? -5.372 0.274 2.537 1.00 92.56 93 TYR A O 1
ATOM 770 N N . ILE A 1 94 ? -3.877 -0.227 4.139 1.00 91.25 94 ILE A N 1
ATOM 771 C CA . ILE A 1 94 ? -3.323 1.117 4.278 1.00 91.25 94 ILE A CA 1
ATOM 772 C C . ILE A 1 94 ? -1.808 1.109 4.098 1.00 91.25 94 ILE A 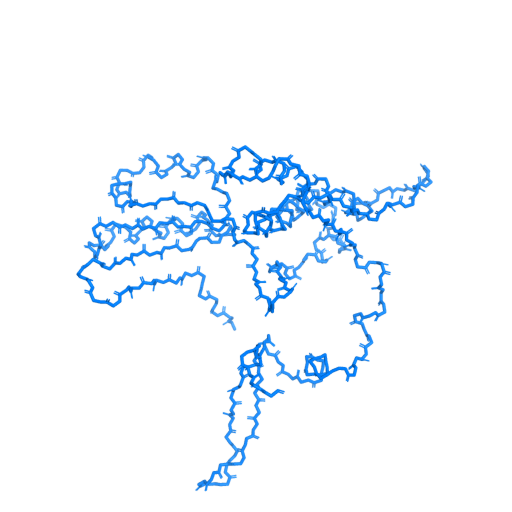C 1
ATOM 774 O O . ILE A 1 94 ? -1.090 0.185 4.490 1.00 91.25 94 ILE A O 1
ATOM 778 N N . THR A 1 95 ? -1.300 2.188 3.513 1.00 87.12 95 THR A N 1
ATOM 779 C CA . THR A 1 95 ? 0.132 2.465 3.429 1.00 87.12 95 THR A CA 1
ATOM 780 C C . THR A 1 95 ? 0.437 3.579 4.422 1.00 87.12 95 THR A C 1
ATOM 782 O O . THR A 1 95 ? 0.244 4.739 4.087 1.00 87.12 95 THR A O 1
ATOM 785 N N . ASP A 1 96 ? 0.881 3.222 5.629 1.00 83.62 96 ASP A N 1
ATOM 786 C CA . ASP A 1 96 ? 1.141 4.095 6.795 1.00 83.62 96 ASP A CA 1
ATOM 787 C C . ASP A 1 96 ? 1.988 5.350 6.481 1.00 83.62 96 ASP A C 1
ATOM 789 O O . ASP A 1 96 ? 3.216 5.371 6.624 1.00 83.62 96 ASP A O 1
ATOM 793 N N . GLN A 1 97 ? 1.347 6.377 5.929 1.00 83.69 97 GLN A N 1
ATOM 794 C CA . GLN A 1 97 ? 1.960 7.631 5.504 1.00 83.69 97 GLN A CA 1
ATOM 795 C C . GLN A 1 97 ? 1.009 8.787 5.835 1.00 83.69 97 GLN A C 1
ATOM 797 O O . GLN A 1 97 ? 0.393 9.395 4.960 1.00 83.69 97 GLN A O 1
ATOM 802 N N . GLU A 1 98 ? 0.900 9.096 7.125 1.00 83.19 98 GLU A N 1
ATOM 803 C CA . GLU A 1 98 ? -0.061 10.066 7.673 1.00 83.19 98 GLU A CA 1
ATOM 804 C C . GLU A 1 98 ? -0.001 11.457 7.009 1.00 83.19 98 GLU A C 1
ATOM 806 O O . GLU A 1 98 ? -1.017 12.133 6.880 1.00 83.19 98 GLU A O 1
ATOM 811 N N . ARG A 1 99 ? 1.180 11.894 6.550 1.00 86.19 99 ARG A N 1
ATOM 812 C CA . ARG A 1 99 ? 1.404 13.256 6.026 1.00 86.19 99 ARG A CA 1
ATOM 813 C C . ARG A 1 99 ? 1.362 13.384 4.505 1.00 86.19 99 ARG A C 1
ATOM 815 O O . ARG A 1 99 ? 1.654 14.455 3.987 1.00 86.19 99 ARG A O 1
ATOM 822 N N . VAL A 1 100 ? 0.967 12.342 3.770 1.00 90.06 100 VAL A N 1
ATOM 823 C CA . VAL A 1 100 ? 0.964 12.363 2.288 1.00 90.06 100 VAL A CA 1
ATOM 824 C C . VAL A 1 100 ? 0.149 13.513 1.718 1.00 90.06 100 VAL A C 1
ATOM 826 O O . VAL A 1 100 ? 0.570 14.148 0.752 1.00 90.06 100 VAL A O 1
ATOM 829 N N . LEU A 1 101 ? -1.010 13.803 2.311 1.00 89.25 101 LEU A N 1
ATOM 830 C CA . LEU A 1 101 ? -1.864 14.886 1.837 1.00 89.25 101 LEU A CA 1
ATOM 831 C C . LEU A 1 101 ? -1.168 16.250 1.983 1.00 89.25 101 LEU A C 1
ATOM 833 O O . LEU A 1 101 ? -1.215 17.066 1.065 1.00 89.25 101 LEU A O 1
ATOM 837 N N . GLU A 1 102 ? -0.471 16.473 3.098 1.00 88.44 102 GLU A N 1
ATOM 838 C CA . GLU A 1 102 ? 0.323 17.681 3.337 1.00 88.44 102 GLU A CA 1
ATOM 839 C C . GLU A 1 102 ? 1.548 17.740 2.410 1.00 88.44 102 GLU A C 1
ATOM 841 O O . GLU A 1 102 ? 1.798 18.765 1.777 1.00 88.44 102 GLU A O 1
ATOM 846 N N . ASP A 1 103 ? 2.267 16.629 2.254 1.00 88.25 103 ASP A N 1
ATOM 847 C CA . ASP A 1 103 ? 3.485 16.553 1.444 1.00 88.25 103 ASP A CA 1
ATOM 848 C C . ASP A 1 103 ? 3.221 16.732 -0.062 1.00 88.25 103 ASP A C 1
ATOM 850 O O . ASP A 1 103 ? 4.082 17.245 -0.783 1.00 88.25 103 ASP A O 1
ATOM 854 N N . LEU A 1 104 ? 2.052 16.304 -0.556 1.00 89.00 104 LEU A N 1
ATOM 855 C CA . LEU A 1 104 ? 1.697 16.366 -1.979 1.00 89.00 104 LEU A CA 1
ATOM 856 C C . LEU A 1 104 ? 0.791 17.544 -2.345 1.00 89.00 104 LEU A C 1
ATOM 858 O O . LEU A 1 104 ? 0.881 18.037 -3.470 1.00 89.00 104 LEU A O 1
ATOM 862 N N . PHE A 1 105 ? -0.063 18.007 -1.428 1.00 87.81 105 PHE A N 1
ATOM 863 C CA . PHE A 1 105 ? -1.059 19.056 -1.689 1.00 87.81 105 PHE A CA 1
ATOM 864 C C . PHE A 1 105 ? -0.957 20.264 -0.741 1.00 87.81 105 PHE A C 1
ATOM 866 O O . PHE A 1 105 ? -1.667 21.252 -0.940 1.00 87.81 105 PHE A O 1
ATOM 873 N N . GLY A 1 106 ? -0.057 20.241 0.244 1.00 85.88 106 GLY A N 1
ATOM 874 C CA . GLY A 1 106 ? 0.189 21.344 1.175 1.00 85.88 106 GLY A CA 1
ATOM 875 C C . GLY A 1 106 ? 0.942 22.529 0.562 1.00 85.88 106 GLY A C 1
ATOM 876 O O . GLY A 1 106 ? 1.185 22.608 -0.644 1.00 85.88 106 GLY A O 1
ATOM 877 N N . LYS A 1 107 ? 1.289 23.514 1.395 1.00 79.88 107 LYS A N 1
ATOM 878 C CA . LYS A 1 107 ? 1.925 24.769 0.944 1.00 79.88 107 LYS A CA 1
ATOM 879 C C . LYS A 1 107 ? 3.398 24.588 0.548 1.00 79.88 107 LYS A C 1
ATOM 881 O O . LYS A 1 107 ? 3.851 25.261 -0.367 1.00 79.88 107 LYS A O 1
ATOM 886 N N . ASP A 1 108 ? 4.093 23.620 1.145 1.00 72.00 108 ASP A N 1
ATOM 887 C CA . ASP A 1 108 ? 5.539 23.392 0.966 1.00 72.00 108 ASP A CA 1
ATOM 888 C C . ASP A 1 108 ? 5.899 22.446 -0.203 1.00 72.00 108 ASP A C 1
ATOM 890 O O . ASP A 1 108 ? 7.026 21.949 -0.308 1.00 72.00 108 ASP A O 1
ATOM 894 N N . VAL A 1 109 ? 4.948 22.191 -1.107 1.00 70.62 109 VAL A N 1
ATOM 895 C CA . VAL A 1 109 ? 5.066 21.233 -2.226 1.00 70.62 109 VAL A CA 1
ATOM 896 C C . VAL A 1 109 ? 6.150 21.624 -3.247 1.00 70.62 109 VAL A C 1
ATOM 898 O O . VAL A 1 109 ? 6.613 20.787 -4.021 1.00 70.62 109 VAL A O 1
ATOM 901 N N . GLU A 1 110 ? 6.626 22.870 -3.233 1.00 70.50 110 GLU A N 1
ATOM 902 C CA . GLU A 1 110 ? 7.661 23.366 -4.155 1.00 70.50 110 GLU A CA 1
ATOM 903 C C . GLU A 1 110 ? 9.017 22.652 -4.002 1.00 70.50 110 GLU A C 1
ATOM 905 O O . GLU A 1 110 ? 9.866 22.701 -4.899 1.00 70.50 110 GLU A O 1
ATOM 910 N N . ASN A 1 111 ? 9.228 21.912 -2.907 1.00 82.25 111 ASN A N 1
ATOM 911 C CA . ASN A 1 111 ? 10.393 21.047 -2.769 1.00 82.25 111 ASN A CA 1
ATOM 912 C C . ASN A 1 111 ? 10.264 19.785 -3.640 1.00 82.25 111 ASN A C 1
ATOM 914 O O . ASN A 1 111 ? 9.891 18.705 -3.171 1.00 82.25 111 ASN A O 1
ATOM 918 N N . SER A 1 112 ? 10.684 19.908 -4.902 1.00 83.94 112 SER A N 1
ATOM 919 C CA . SER A 1 112 ? 10.701 18.822 -5.893 1.00 83.94 112 SER A CA 1
ATOM 920 C C . SER A 1 112 ? 11.334 17.526 -5.365 1.00 83.94 112 SER A C 1
ATOM 922 O O . SER A 1 112 ? 10.856 16.430 -5.659 1.00 83.94 112 SER A O 1
ATOM 924 N N . ARG A 1 113 ? 12.383 17.600 -4.532 1.00 87.62 113 ARG A N 1
ATOM 925 C CA . ARG A 1 113 ? 13.023 16.394 -3.984 1.00 87.62 113 ARG A CA 1
ATOM 926 C C . ARG A 1 113 ? 12.114 15.663 -2.996 1.00 87.62 113 ARG A C 1
ATOM 928 O O . ARG A 1 113 ? 11.990 14.441 -3.099 1.00 87.62 113 ARG A O 1
ATOM 935 N N . LYS A 1 114 ? 11.499 16.383 -2.052 1.00 86.50 114 LYS A N 1
ATOM 936 C CA . LYS A 1 114 ? 10.556 15.798 -1.082 1.00 86.50 114 LYS A CA 1
ATOM 937 C C . LYS A 1 114 ? 9.337 15.214 -1.791 1.00 86.50 114 LYS A C 1
ATOM 939 O O . LYS A 1 114 ? 9.016 14.054 -1.559 1.00 86.50 114 LYS A O 1
ATOM 944 N N . PHE A 1 115 ? 8.765 15.963 -2.732 1.00 89.31 115 PHE A N 1
ATOM 945 C CA . PHE A 1 115 ? 7.631 15.535 -3.548 1.00 89.31 115 PHE A CA 1
ATOM 946 C C . PHE A 1 115 ? 7.906 14.219 -4.293 1.00 89.31 115 PHE A C 1
ATOM 948 O O . PHE A 1 115 ? 7.176 13.242 -4.137 1.00 89.31 115 PHE A O 1
ATOM 955 N N . ASN A 1 116 ? 9.011 14.149 -5.048 1.00 90.19 116 ASN A N 1
ATOM 956 C CA . ASN A 1 116 ? 9.362 12.934 -5.791 1.00 90.19 116 ASN A CA 1
ATOM 957 C C . ASN A 1 116 ? 9.697 11.756 -4.856 1.00 90.19 116 ASN A C 1
ATOM 959 O O . ASN A 1 116 ? 9.407 10.610 -5.192 1.00 90.19 116 ASN A O 1
ATOM 963 N N . THR A 1 117 ? 10.280 12.017 -3.679 1.00 89.94 117 THR A N 1
ATOM 964 C CA . THR A 1 117 ? 10.568 10.969 -2.682 1.00 89.94 117 THR A CA 1
ATOM 965 C C . THR A 1 117 ? 9.279 10.403 -2.085 1.00 89.94 117 THR A C 1
ATOM 967 O O . THR A 1 117 ? 9.146 9.184 -1.980 1.00 89.94 117 THR A O 1
ATOM 970 N N . CYS A 1 118 ? 8.321 11.267 -1.739 1.00 90.50 118 CYS A N 1
ATOM 971 C CA . CYS A 1 118 ? 7.008 10.871 -1.231 1.00 90.50 118 CYS A CA 1
ATOM 972 C C . CYS A 1 118 ? 6.257 10.022 -2.270 1.00 90.50 118 CYS A C 1
ATOM 974 O O . CYS A 1 118 ? 5.934 8.867 -1.995 1.00 90.50 118 CYS A O 1
ATOM 976 N N . LEU A 1 119 ? 6.135 10.516 -3.512 1.00 92.12 119 LEU A N 1
ATOM 977 C CA . LEU A 1 119 ? 5.519 9.775 -4.623 1.00 92.12 119 LEU A CA 1
ATOM 978 C C . LEU A 1 119 ? 6.162 8.409 -4.867 1.00 92.12 119 LEU A C 1
ATOM 980 O O . LEU A 1 119 ? 5.463 7.415 -5.052 1.00 92.12 119 LEU A O 1
ATOM 984 N N . ASN A 1 120 ? 7.494 8.345 -4.873 1.00 91.81 120 ASN A N 1
ATOM 985 C CA . ASN A 1 120 ? 8.194 7.085 -5.082 1.00 91.81 120 ASN A CA 1
ATOM 986 C C . ASN A 1 120 ? 7.948 6.103 -3.929 1.00 91.81 120 ASN A C 1
ATOM 988 O O . ASN A 1 120 ? 7.785 4.912 -4.169 1.00 91.81 120 ASN A O 1
ATOM 992 N N . THR A 1 121 ? 7.885 6.598 -2.691 1.00 90.75 121 THR A N 1
ATOM 993 C CA . THR A 1 121 ? 7.571 5.766 -1.522 1.00 90.75 121 THR A CA 1
ATOM 994 C C . THR A 1 121 ? 6.152 5.213 -1.630 1.00 90.75 121 THR A C 1
ATOM 996 O O . THR A 1 121 ? 5.965 4.012 -1.474 1.00 90.75 121 THR A O 1
ATOM 999 N N . MET A 1 122 ? 5.157 6.045 -1.961 1.00 93.19 122 MET A N 1
ATOM 1000 C CA . MET A 1 122 ? 3.786 5.581 -2.223 1.00 93.19 122 MET A CA 1
ATOM 1001 C C . MET A 1 122 ? 3.748 4.500 -3.303 1.00 93.19 122 MET A C 1
ATOM 1003 O O . MET A 1 122 ? 3.140 3.453 -3.102 1.00 93.19 122 MET A O 1
ATOM 1007 N N . ALA A 1 123 ? 4.428 4.736 -4.428 1.00 94.75 123 ALA A N 1
ATOM 1008 C CA . ALA A 1 123 ? 4.445 3.798 -5.539 1.00 94.75 123 ALA A CA 1
ATOM 1009 C C . ALA A 1 123 ? 5.017 2.437 -5.126 1.00 94.75 123 ALA A C 1
ATOM 1011 O O . ALA A 1 123 ? 4.376 1.419 -5.372 1.00 94.75 123 ALA A O 1
ATOM 1012 N N . VAL A 1 124 ? 6.164 2.418 -4.435 1.00 91.94 124 VAL A N 1
ATOM 1013 C CA . VAL A 1 124 ? 6.766 1.179 -3.915 1.00 91.94 124 VAL A CA 1
ATOM 1014 C C . VAL A 1 124 ? 5.779 0.439 -3.012 1.00 91.94 124 VAL A C 1
ATOM 1016 O O . VAL A 1 124 ? 5.511 -0.739 -3.251 1.00 91.94 124 VAL A O 1
ATOM 1019 N N . ARG A 1 125 ? 5.173 1.125 -2.036 1.00 92.06 125 ARG A N 1
ATOM 1020 C CA . ARG A 1 125 ? 4.225 0.499 -1.101 1.00 92.06 125 ARG A CA 1
ATOM 1021 C C . ARG A 1 125 ? 3.006 -0.091 -1.801 1.00 92.06 125 ARG A C 1
ATOM 1023 O O . ARG A 1 125 ? 2.681 -1.248 -1.555 1.00 92.06 125 ARG A O 1
ATOM 1030 N N . ILE A 1 126 ? 2.398 0.642 -2.734 1.00 94.62 126 ILE A N 1
ATOM 1031 C CA . ILE A 1 126 ? 1.287 0.130 -3.551 1.00 94.62 126 ILE A CA 1
ATOM 1032 C C . ILE A 1 126 ? 1.724 -1.122 -4.319 1.00 94.62 126 ILE A C 1
ATOM 1034 O O . ILE A 1 126 ? 1.023 -2.129 -4.306 1.00 94.62 126 ILE A O 1
ATOM 1038 N N . THR A 1 127 ? 2.903 -1.106 -4.950 1.00 94.50 127 THR A N 1
ATOM 1039 C CA . THR A 1 127 ? 3.375 -2.275 -5.707 1.00 94.50 127 THR A CA 1
ATOM 1040 C C . THR A 1 127 ? 3.627 -3.499 -4.832 1.00 94.50 127 THR A C 1
ATOM 1042 O O . THR A 1 127 ? 3.356 -4.614 -5.271 1.00 94.50 127 THR A O 1
ATOM 1045 N N . THR A 1 128 ? 4.050 -3.323 -3.577 1.00 92.94 128 THR A N 1
ATOM 1046 C CA . THR A 1 128 ? 4.284 -4.453 -2.663 1.00 92.94 128 THR A CA 1
ATOM 1047 C C . THR A 1 128 ? 3.033 -5.306 -2.403 1.00 92.94 128 THR A C 1
ATOM 1049 O O . THR A 1 128 ? 3.135 -6.523 -2.237 1.00 92.94 128 THR A O 1
ATOM 1052 N N . VAL A 1 129 ? 1.839 -4.711 -2.488 1.00 93.69 129 VAL A N 1
ATOM 1053 C CA . VAL A 1 129 ? 0.563 -5.444 -2.427 1.00 93.69 129 VAL A CA 1
ATOM 1054 C C . VAL A 1 129 ? 0.469 -6.452 -3.573 1.00 93.69 129 VAL A C 1
ATOM 1056 O O . VAL A 1 129 ? 0.216 -7.634 -3.358 1.00 93.69 129 VAL A O 1
ATOM 1059 N N . PHE A 1 130 ? 0.773 -6.022 -4.796 1.00 95.19 130 PHE A N 1
ATOM 1060 C CA . PHE A 1 130 ? 0.728 -6.873 -5.985 1.00 95.19 130 PHE A CA 1
ATOM 1061 C C . PHE A 1 130 ? 1.826 -7.938 -6.014 1.00 95.19 130 PHE A C 1
ATOM 1063 O O . PHE A 1 130 ? 1.603 -9.033 -6.531 1.00 95.19 130 PHE A O 1
ATOM 1070 N N . ALA A 1 131 ? 2.987 -7.663 -5.412 1.00 93.06 131 ALA A N 1
ATOM 1071 C CA . ALA A 1 131 ? 4.006 -8.687 -5.180 1.00 93.06 131 ALA A CA 1
ATOM 1072 C C . ALA A 1 131 ? 3.473 -9.819 -4.285 1.00 93.06 131 ALA A C 1
ATOM 1074 O O . ALA A 1 131 ? 3.724 -10.994 -4.558 1.00 93.06 131 ALA A O 1
ATOM 1075 N N . SER A 1 132 ? 2.710 -9.460 -3.250 1.00 91.38 132 SER A N 1
ATOM 1076 C CA . SER A 1 132 ? 2.147 -10.395 -2.271 1.00 91.38 132 SER A CA 1
ATOM 1077 C C . SER A 1 132 ? 0.971 -11.192 -2.834 1.00 91.38 132 SER A C 1
ATOM 1079 O O . SER A 1 132 ? 0.913 -12.408 -2.658 1.00 91.38 132 SER A O 1
ATOM 1081 N N . LEU A 1 133 ? 0.085 -10.526 -3.580 1.00 92.94 133 LEU A N 1
ATOM 1082 C CA . LEU A 1 133 ? -1.038 -11.156 -4.280 1.00 92.94 133 LEU A CA 1
ATOM 1083 C C . LEU A 1 133 ? -0.596 -11.999 -5.487 1.00 92.94 133 LEU A C 1
ATOM 1085 O O . LEU A 1 133 ? -1.346 -12.859 -5.933 1.00 92.94 133 LEU A O 1
ATOM 1089 N N . LYS A 1 134 ? 0.625 -11.783 -6.001 1.00 93.75 134 LYS A N 1
ATOM 1090 C CA . LYS A 1 134 ? 1.122 -12.351 -7.269 1.00 93.75 134 LYS A CA 1
ATOM 1091 C C . LYS A 1 134 ? 0.220 -12.022 -8.461 1.00 93.75 134 LYS A C 1
ATOM 1093 O O . LYS A 1 134 ? 0.064 -12.828 -9.371 1.00 93.75 134 LYS A O 1
ATOM 1098 N N . GLU A 1 135 ? -0.317 -10.812 -8.458 1.00 96.38 135 GLU A N 1
ATOM 1099 C CA . GLU A 1 135 ? -1.201 -10.275 -9.490 1.00 96.38 135 GLU A CA 1
ATOM 1100 C C . GLU A 1 135 ? -0.465 -9.174 -10.262 1.00 96.38 135 GLU A C 1
ATOM 1102 O O . GLU A 1 135 ? 0.231 -8.365 -9.646 1.00 96.38 135 GLU A O 1
ATOM 1107 N N . PHE A 1 136 ? -0.607 -9.118 -11.589 1.00 97.56 136 PHE A N 1
ATOM 1108 C CA . PHE A 1 136 ? -0.048 -8.059 -12.435 1.00 97.56 136 PHE A CA 1
ATOM 1109 C C . PHE A 1 136 ? -1.185 -7.161 -12.961 1.00 97.56 136 PHE A C 1
ATOM 1111 O O . PHE A 1 136 ? -1.935 -7.582 -13.839 1.00 97.56 136 PHE A O 1
ATOM 1118 N N . PRO A 1 137 ? -1.362 -5.935 -12.442 1.00 97.75 137 PRO A N 1
ATOM 1119 C CA . PRO A 1 137 ? -2.511 -5.103 -12.763 1.00 97.75 137 PRO A CA 1
ATOM 1120 C C . PRO A 1 137 ? -2.338 -4.296 -14.053 1.00 97.75 137 PRO A C 1
ATOM 1122 O O . PRO A 1 137 ? -1.265 -3.762 -14.342 1.00 97.75 137 PRO A O 1
ATOM 1125 N N . PHE A 1 138 ? -3.451 -4.071 -14.748 1.00 97.19 138 PHE A N 1
ATOM 1126 C CA . PHE A 1 138 ? -3.598 -2.981 -15.706 1.00 97.19 138 PHE A CA 1
ATOM 1127 C C . PHE A 1 138 ? -3.876 -1.669 -14.954 1.00 97.19 138 PHE A C 1
ATOM 1129 O O . PHE A 1 138 ? -4.921 -1.512 -14.316 1.00 97.19 138 PHE A O 1
ATOM 1136 N N . VAL A 1 139 ? -2.934 -0.721 -14.999 1.00 96.94 139 VAL A N 1
ATOM 1137 C CA . VAL A 1 139 ? -3.013 0.529 -14.224 1.00 96.94 139 VAL A CA 1
ATOM 1138 C C . VAL A 1 139 ? -3.874 1.564 -14.949 1.00 96.94 139 VAL A C 1
ATOM 1140 O O . VAL A 1 139 ? -3.500 2.097 -15.994 1.00 96.94 139 VAL A O 1
ATOM 1143 N N . ARG A 1 140 ? -5.019 1.893 -14.354 1.00 95.75 140 ARG A N 1
ATOM 1144 C CA . ARG A 1 140 ? -5.944 2.946 -14.778 1.00 95.75 140 ARG A CA 1
ATOM 1145 C C . ARG A 1 140 ? -5.844 4.132 -13.829 1.00 95.75 140 ARG A C 1
ATOM 1147 O O . ARG A 1 140 ? -5.658 3.977 -12.626 1.00 95.75 140 ARG A O 1
ATOM 1154 N N . TYR A 1 141 ? -6.005 5.332 -14.363 1.00 93.94 141 TYR A N 1
ATOM 1155 C CA . TYR A 1 141 ? -6.031 6.555 -13.571 1.00 93.94 141 TYR A CA 1
ATOM 1156 C C . TYR A 1 141 ? -6.954 7.580 -14.213 1.00 93.94 141 TYR A C 1
ATOM 1158 O O . TYR A 1 141 ? -7.258 7.515 -15.408 1.00 93.94 141 TYR A O 1
ATOM 1166 N N . ARG A 1 142 ? -7.414 8.538 -13.410 1.00 87.44 142 ARG A N 1
ATOM 1167 C CA . ARG A 1 142 ? -8.215 9.652 -13.911 1.00 87.44 142 ARG A CA 1
ATOM 1168 C C . ARG A 1 142 ? -7.341 10.555 -14.780 1.00 87.44 142 ARG A C 1
ATOM 1170 O O . ARG A 1 142 ? -6.391 11.157 -14.288 1.00 87.44 142 ARG A O 1
ATOM 1177 N N . ALA A 1 143 ? -7.685 10.682 -16.060 1.00 80.50 143 ALA A N 1
ATOM 1178 C CA . ALA A 1 143 ? -7.019 11.630 -16.942 1.00 80.50 143 ALA A CA 1
ATOM 1179 C C . ALA A 1 143 ? -7.240 13.066 -16.441 1.00 80.50 143 ALA A C 1
ATOM 1181 O O . ALA A 1 143 ? -8.376 13.480 -16.186 1.00 80.50 143 ALA A O 1
ATOM 1182 N N . THR A 1 144 ? -6.159 13.836 -16.324 1.00 71.69 144 THR A N 1
ATOM 1183 C CA . THR A 1 144 ? -6.251 15.277 -16.081 1.00 71.69 144 THR A CA 1
ATOM 1184 C C . THR A 1 144 ? -6.931 15.918 -17.291 1.00 71.69 144 THR A C 1
ATOM 1186 O O . THR A 1 144 ? -6.557 15.634 -18.431 1.00 71.69 144 THR A O 1
ATOM 1189 N N . LYS A 1 145 ? -7.947 16.765 -17.068 1.00 66.38 145 LYS A N 1
ATOM 1190 C CA . LYS A 1 145 ? -8.536 17.567 -18.154 1.00 66.38 145 LYS A CA 1
ATOM 1191 C C . LYS A 1 145 ? -7.405 18.346 -18.825 1.00 66.38 145 LYS A C 1
ATOM 1193 O O . LYS A 1 145 ? -6.542 18.852 -18.111 1.00 66.38 145 LYS A O 1
ATOM 1198 N N . ALA A 1 146 ? -7.390 18.382 -20.160 1.00 57.28 146 ALA A N 1
ATOM 1199 C CA . ALA A 1 146 ? -6.362 19.080 -20.925 1.00 57.28 146 ALA A CA 1
ATOM 1200 C C . ALA A 1 146 ? -6.178 20.480 -20.334 1.00 57.28 146 ALA A C 1
ATOM 1202 O O . ALA A 1 146 ? -7.111 21.277 -20.323 1.00 57.28 146 ALA A O 1
ATOM 1203 N N . LEU A 1 147 ? -5.010 20.707 -19.736 1.00 56.66 147 LEU A N 1
ATOM 1204 C CA . LEU A 1 147 ? -4.689 21.976 -19.118 1.00 56.66 147 LEU A CA 1
ATOM 1205 C C . LEU A 1 147 ? -4.563 22.975 -20.267 1.00 56.66 147 LEU A C 1
ATOM 1207 O O . LEU A 1 147 ? -3.719 22.781 -21.147 1.00 56.66 147 LEU A O 1
ATOM 1211 N N . ASP A 1 148 ? -5.413 23.999 -20.293 1.00 57.16 148 ASP A N 1
ATOM 1212 C CA . ASP A 1 148 ? -5.263 25.097 -21.243 1.00 57.16 148 ASP A CA 1
ATOM 1213 C C . ASP A 1 148 ? -3.820 25.609 -21.131 1.00 57.16 148 ASP A C 1
ATOM 1215 O O . ASP A 1 148 ? -3.308 25.792 -20.020 1.00 57.16 148 ASP A O 1
ATOM 1219 N N . SER A 1 149 ? -3.130 25.803 -22.262 1.00 57.47 149 SER A N 1
ATOM 1220 C CA . SER A 1 149 ? -1.674 26.047 -22.285 1.00 57.47 149 SER A CA 1
ATOM 1221 C C . SER A 1 149 ? -1.236 27.337 -21.570 1.00 57.47 149 SER A C 1
ATOM 1223 O O . SER A 1 149 ? -0.046 27.640 -21.523 1.00 57.47 149 SER A O 1
ATOM 1225 N N . SER A 1 150 ? -2.186 28.122 -21.058 1.00 58.19 150 SER A N 1
ATOM 1226 C CA . SER A 1 150 ? -2.001 29.343 -20.277 1.00 58.19 150 SER A CA 1
ATOM 1227 C C . SER A 1 150 ? -1.945 29.122 -18.761 1.00 58.19 150 SER A C 1
ATOM 1229 O O . SER A 1 150 ? -1.583 30.045 -18.034 1.00 58.19 150 SER A O 1
ATOM 1231 N N . THR A 1 151 ? -2.318 27.942 -18.260 1.00 61.97 151 THR A N 1
ATOM 1232 C CA . THR A 1 151 ? -2.342 27.644 -16.817 1.00 61.97 151 THR A CA 1
ATOM 1233 C C . THR A 1 151 ? -1.009 27.049 -16.372 1.00 61.97 151 THR A C 1
ATOM 1235 O O . THR A 1 151 ? -0.547 26.057 -16.929 1.00 61.97 151 THR A O 1
ATOM 1238 N N . VAL A 1 152 ? -0.378 27.648 -15.359 1.00 66.31 152 VAL A N 1
ATOM 1239 C CA . VAL A 1 152 ? 0.865 27.131 -14.767 1.00 66.31 152 VAL A CA 1
ATOM 1240 C C . VAL A 1 152 ? 0.577 25.775 -14.121 1.00 66.31 152 VAL A C 1
ATOM 1242 O O . VAL A 1 152 ? -0.123 25.713 -13.113 1.00 66.31 152 VAL A O 1
ATOM 1245 N N . THR A 1 153 ? 1.116 24.692 -14.688 1.00 71.38 153 THR A N 1
ATOM 1246 C CA . THR A 1 153 ? 0.993 23.343 -14.122 1.00 71.38 153 THR A CA 1
ATOM 1247 C C . THR A 1 153 ? 1.691 23.281 -12.768 1.00 71.38 153 THR A C 1
ATOM 1249 O O . THR A 1 153 ? 2.921 23.357 -12.692 1.00 71.38 153 THR A O 1
ATOM 1252 N N . SER A 1 154 ? 0.927 23.121 -11.690 1.00 80.38 154 SER A N 1
ATOM 1253 C CA . SER A 1 154 ? 1.501 22.930 -10.361 1.00 80.38 154 SER A CA 1
ATOM 1254 C C . SER A 1 154 ? 1.933 21.471 -10.166 1.00 80.38 154 SER A C 1
ATOM 1256 O O . SER A 1 154 ? 1.449 20.560 -10.837 1.00 80.38 154 SER A O 1
ATOM 1258 N N . PHE A 1 155 ? 2.824 21.205 -9.207 1.00 83.88 155 PHE A N 1
ATOM 1259 C CA . PHE A 1 155 ? 3.189 19.826 -8.845 1.00 83.88 155 PHE A CA 1
ATOM 1260 C C . PHE A 1 155 ? 1.977 18.974 -8.434 1.00 83.88 155 PHE A C 1
ATOM 1262 O O . PHE A 1 155 ?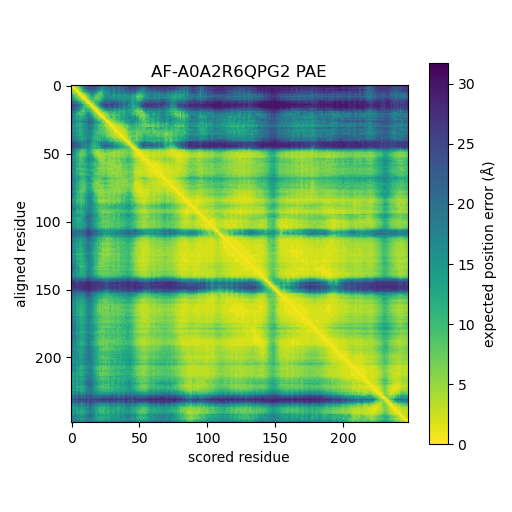 1.977 17.768 -8.671 1.00 83.88 155 PHE A O 1
ATOM 1269 N N . ARG A 1 156 ? 0.932 19.596 -7.875 1.00 85.62 156 ARG A N 1
ATOM 1270 C CA . ARG A 1 156 ? -0.303 18.928 -7.438 1.00 85.62 156 ARG A CA 1
ATOM 1271 C C . ARG A 1 156 ? -1.061 18.335 -8.622 1.00 85.62 156 ARG A C 1
ATOM 1273 O O . ARG A 1 156 ? -1.485 17.185 -8.569 1.00 85.62 156 ARG A O 1
ATOM 1280 N N . ASP A 1 157 ? -1.122 19.082 -9.723 1.00 85.56 157 ASP A N 1
ATOM 1281 C CA . ASP A 1 157 ? -1.786 18.664 -10.965 1.00 85.56 157 ASP A CA 1
ATOM 1282 C C . ASP A 1 157 ? -1.068 17.483 -11.637 1.00 85.56 157 ASP A C 1
ATOM 1284 O O . ASP A 1 157 ? -1.646 16.756 -12.447 1.00 85.56 157 ASP A O 1
ATOM 1288 N N . LEU A 1 158 ? 0.203 17.269 -11.280 1.00 88.12 158 LEU A N 1
ATOM 1289 C CA . LEU A 1 158 ? 1.014 16.159 -11.766 1.00 88.12 158 LEU A CA 1
ATOM 1290 C C . LEU A 1 158 ? 0.841 14.880 -10.936 1.00 88.12 158 LEU A C 1
ATOM 1292 O O . LEU A 1 158 ? 1.244 13.823 -11.411 1.00 88.12 158 LEU A O 1
ATOM 1296 N N . VAL A 1 159 ? 0.269 14.925 -9.726 1.00 90.50 159 VAL A N 1
ATOM 1297 C CA . VAL A 1 159 ? 0.123 13.731 -8.866 1.00 90.50 159 VAL A CA 1
ATOM 1298 C C . VAL A 1 159 ? -0.684 12.618 -9.555 1.00 90.50 159 VAL A C 1
ATOM 1300 O O . VAL A 1 159 ? -0.162 11.500 -9.627 1.00 90.50 159 VAL A O 1
ATOM 1303 N N . PRO A 1 160 ? -1.874 12.885 -10.143 1.00 90.44 160 PRO A N 1
ATOM 1304 C CA . PRO A 1 160 ? -2.695 11.845 -10.770 1.00 90.44 160 PRO A CA 1
ATOM 1305 C C . PRO A 1 160 ? -2.048 11.179 -11.987 1.00 90.44 160 PRO A C 1
ATOM 1307 O O . PRO A 1 160 ? -2.493 10.115 -12.392 1.00 90.44 160 PRO A O 1
ATOM 1310 N N . THR A 1 161 ? -1.007 11.777 -12.575 1.00 90.75 161 THR A N 1
ATOM 1311 C CA . THR A 1 161 ? -0.288 11.217 -13.734 1.00 90.75 161 THR A CA 1
ATOM 1312 C C . THR A 1 161 ? 1.057 10.608 -13.340 1.00 90.75 161 THR A C 1
ATOM 1314 O O . THR A 1 161 ? 1.414 9.524 -13.806 1.00 90.75 161 THR A O 1
ATOM 1317 N N . LYS A 1 162 ? 1.802 11.254 -12.434 1.00 92.94 162 LYS A N 1
ATOM 1318 C CA . LYS A 1 162 ? 3.112 10.780 -11.970 1.00 92.94 162 LYS A CA 1
ATOM 1319 C C . LYS A 1 162 ? 3.023 9.552 -11.076 1.00 92.94 162 LYS A C 1
ATOM 1321 O O . LYS A 1 162 ? 3.871 8.672 -11.214 1.00 92.94 162 LYS A O 1
ATOM 1326 N N . LEU A 1 163 ? 2.044 9.480 -10.170 1.00 94.81 163 LEU A N 1
ATOM 1327 C CA . LEU A 1 163 ? 1.914 8.333 -9.267 1.00 94.81 163 LEU A CA 1
ATOM 1328 C C . LEU A 1 163 ? 1.631 7.030 -10.040 1.00 94.81 163 LEU A C 1
ATOM 1330 O O . LEU A 1 163 ? 2.391 6.080 -9.849 1.00 94.81 163 LEU A O 1
ATOM 1334 N N . PRO A 1 164 ? 0.650 6.966 -10.965 1.00 95.62 164 PRO A N 1
ATOM 1335 C CA . PRO A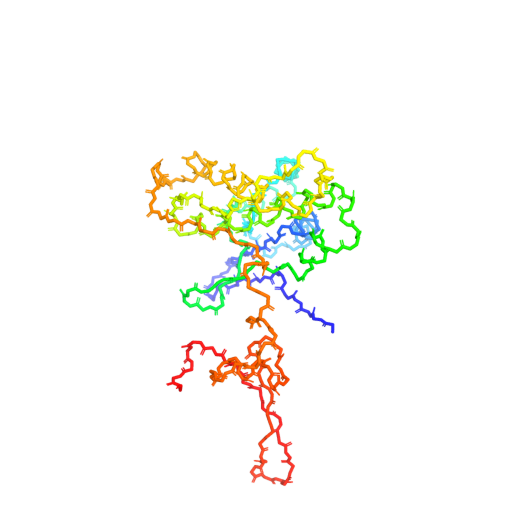 1 164 ? 0.435 5.772 -11.786 1.00 95.62 164 PRO A CA 1
ATOM 1336 C C . PRO A 1 164 ? 1.649 5.378 -12.621 1.00 95.62 164 PRO A C 1
ATOM 1338 O O . PRO A 1 164 ? 1.982 4.198 -12.689 1.00 95.62 164 PRO A O 1
ATOM 1341 N N . ALA A 1 165 ? 2.351 6.351 -13.211 1.00 95.62 165 ALA A N 1
ATOM 1342 C CA . ALA A 1 165 ? 3.571 6.078 -13.966 1.00 95.62 165 ALA A CA 1
ATOM 1343 C C . ALA A 1 165 ? 4.668 5.467 -13.076 1.00 95.62 165 ALA A C 1
ATOM 1345 O O . ALA A 1 165 ? 5.332 4.511 -13.474 1.00 95.62 165 ALA A O 1
ATOM 1346 N N . ALA A 1 166 ? 4.840 5.980 -11.853 1.00 96.31 166 ALA A N 1
ATOM 1347 C CA . ALA A 1 166 ? 5.776 5.417 -10.887 1.00 96.31 166 ALA A CA 1
ATOM 1348 C C . ALA A 1 166 ? 5.379 3.990 -10.472 1.00 96.31 166 ALA A C 1
ATOM 1350 O O . ALA A 1 166 ? 6.234 3.105 -10.472 1.00 96.31 166 ALA A O 1
ATOM 1351 N N . VAL A 1 167 ? 4.095 3.746 -10.183 1.00 96.94 167 VAL A N 1
ATOM 1352 C CA . VAL A 1 167 ? 3.564 2.408 -9.861 1.00 96.94 167 VAL A CA 1
ATOM 1353 C C . VAL A 1 167 ? 3.825 1.432 -11.010 1.00 96.94 167 VAL A C 1
ATOM 1355 O O . VAL A 1 167 ? 4.364 0.350 -10.781 1.00 96.94 167 VAL A O 1
ATOM 1358 N N . TRP A 1 168 ? 3.526 1.831 -12.249 1.00 96.50 168 TRP A N 1
ATOM 1359 C CA . TRP A 1 168 ? 3.762 1.015 -13.442 1.00 96.50 168 TRP A CA 1
ATOM 1360 C C . TRP A 1 168 ? 5.241 0.646 -13.628 1.00 96.50 168 TRP A C 1
ATOM 1362 O O . TRP A 1 168 ? 5.578 -0.505 -13.924 1.00 96.50 168 TRP A O 1
ATOM 1372 N N . ASN A 1 169 ? 6.139 1.610 -13.417 1.00 95.50 169 ASN A N 1
ATOM 1373 C CA . ASN A 1 169 ? 7.577 1.378 -13.526 1.00 95.50 169 ASN A CA 1
ATOM 1374 C C . ASN A 1 169 ? 8.059 0.345 -12.503 1.00 95.50 169 ASN A C 1
ATOM 1376 O O . ASN A 1 169 ? 8.815 -0.553 -12.869 1.00 95.50 169 ASN A O 1
ATOM 1380 N N . HIS A 1 170 ? 7.603 0.438 -11.250 1.00 94.38 170 HIS A N 1
ATOM 1381 C CA . HIS A 1 170 ? 7.971 -0.512 -10.195 1.00 94.38 170 HIS A CA 1
ATOM 1382 C C . HIS A 1 170 ? 7.388 -1.901 -10.447 1.00 94.38 170 HIS A C 1
ATOM 1384 O O . HIS A 1 170 ? 8.127 -2.884 -10.426 1.00 94.38 170 HIS A O 1
ATOM 1390 N N . ILE A 1 171 ? 6.099 -2.000 -10.771 1.00 95.12 171 ILE A N 1
ATOM 1391 C CA . ILE A 1 171 ? 5.427 -3.298 -10.918 1.00 95.12 171 ILE A CA 1
ATOM 1392 C C . ILE A 1 171 ? 5.929 -4.089 -12.128 1.00 95.12 171 ILE A C 1
ATOM 1394 O O . ILE A 1 171 ? 6.049 -5.310 -12.076 1.00 95.12 171 ILE A O 1
ATOM 1398 N N . THR A 1 172 ? 6.334 -3.398 -13.198 1.00 95.31 172 THR A N 1
ATOM 1399 C CA . THR A 1 172 ? 6.942 -4.042 -14.371 1.00 95.31 172 THR A CA 1
ATOM 1400 C C . THR A 1 172 ? 8.261 -4.737 -14.017 1.00 95.31 172 THR A C 1
ATOM 1402 O O . THR A 1 172 ? 8.594 -5.763 -14.613 1.00 95.31 172 THR A O 1
ATOM 1405 N N . THR A 1 173 ? 8.999 -4.251 -13.010 1.00 93.56 173 THR A N 1
ATOM 1406 C CA . THR A 1 173 ? 10.227 -4.924 -12.550 1.00 93.56 173 THR A CA 1
ATOM 1407 C C . THR A 1 173 ? 9.951 -6.285 -11.910 1.00 93.56 173 THR A C 1
ATOM 1409 O O . THR A 1 173 ? 10.811 -7.168 -11.953 1.00 93.56 173 THR A O 1
ATOM 1412 N N . TYR A 1 174 ? 8.749 -6.517 -11.376 1.00 93.12 174 TYR A N 1
ATOM 1413 C CA . TYR A 1 174 ? 8.386 -7.796 -10.762 1.00 93.12 174 TYR A CA 1
ATOM 1414 C C . TYR A 1 174 ? 8.297 -8.943 -11.758 1.00 93.12 174 TYR A C 1
ATOM 1416 O O . TYR A 1 174 ? 8.626 -10.069 -11.392 1.00 93.12 174 TYR A O 1
ATOM 1424 N N . LYS A 1 175 ? 8.019 -8.654 -13.036 1.00 94.06 175 LYS A N 1
ATOM 1425 C CA . LYS A 1 175 ? 8.052 -9.662 -14.109 1.00 94.06 175 LYS A CA 1
ATOM 1426 C C . LYS A 1 175 ? 9.390 -10.391 -14.217 1.00 94.06 175 LYS A C 1
ATOM 1428 O O . LYS A 1 175 ? 9.404 -11.545 -14.633 1.00 94.06 175 LYS A O 1
ATOM 1433 N N . SER A 1 176 ? 10.496 -9.725 -13.869 1.00 93.25 176 SER A N 1
ATOM 1434 C CA . SER A 1 176 ? 11.847 -10.301 -13.917 1.00 93.25 176 SER A CA 1
ATOM 1435 C C . SER A 1 176 ? 12.443 -10.616 -12.543 1.00 93.25 176 SER A C 1
ATOM 1437 O O . SER A 1 176 ? 13.342 -11.450 -12.455 1.00 93.25 176 SER A O 1
ATOM 1439 N N . THR A 1 177 ? 11.969 -9.971 -11.475 1.00 89.31 177 THR A N 1
ATOM 1440 C CA . THR A 1 177 ? 12.542 -10.114 -10.125 1.00 89.31 177 THR A CA 1
ATOM 1441 C C . THR A 1 177 ? 11.801 -11.117 -9.241 1.00 89.31 177 THR A C 1
ATOM 1443 O O . THR A 1 177 ? 12.429 -11.724 -8.372 1.00 89.31 177 THR A O 1
ATOM 1446 N N . ILE A 1 178 ? 10.500 -11.341 -9.461 1.00 89.94 178 ILE A N 1
ATOM 1447 C CA . ILE A 1 178 ? 9.688 -12.283 -8.680 1.00 89.94 178 ILE A CA 1
ATOM 1448 C C . ILE A 1 178 ? 9.493 -13.579 -9.473 1.00 89.94 178 ILE A C 1
ATOM 1450 O O . ILE A 1 178 ? 9.068 -13.585 -10.627 1.00 89.94 178 ILE A O 1
ATOM 1454 N N . CYS A 1 179 ? 9.801 -14.709 -8.836 1.00 90.06 179 CYS A N 1
ATOM 1455 C CA . CYS A 1 179 ? 9.643 -16.027 -9.444 1.00 90.06 179 CYS A CA 1
ATOM 1456 C C . CYS A 1 179 ? 8.165 -16.328 -9.743 1.00 90.06 179 CYS A C 1
ATOM 1458 O O . CYS A 1 179 ? 7.314 -16.167 -8.867 1.00 90.06 179 CYS A O 1
ATOM 1460 N N . ASN A 1 180 ? 7.884 -16.818 -10.955 1.00 92.25 180 ASN A N 1
ATOM 1461 C CA . ASN A 1 180 ? 6.540 -17.173 -11.430 1.00 92.25 180 ASN A CA 1
ATOM 1462 C C . ASN A 1 180 ? 5.521 -16.024 -11.342 1.00 92.25 180 ASN A C 1
ATOM 1464 O O . ASN A 1 180 ? 4.334 -16.265 -11.139 1.00 92.25 180 ASN A O 1
ATOM 1468 N N . TYR A 1 181 ? 5.978 -14.778 -11.475 1.00 95.44 181 TYR A N 1
ATOM 1469 C CA . TYR A 1 181 ? 5.089 -13.623 -11.522 1.00 95.44 181 TYR A CA 1
ATOM 1470 C C . TYR A 1 181 ? 4.385 -13.523 -12.892 1.00 95.44 181 TYR A C 1
ATOM 1472 O O . TYR A 1 181 ? 5.025 -13.818 -13.914 1.00 95.44 181 TYR A O 1
ATOM 1480 N N . PRO A 1 182 ? 3.098 -13.123 -12.953 1.00 96.94 182 PRO A N 1
ATOM 1481 C CA . PRO A 1 182 ? 2.365 -13.041 -14.213 1.00 96.94 182 PRO A CA 1
ATOM 1482 C C . PRO A 1 182 ? 3.024 -12.105 -15.231 1.00 96.94 182 PRO A C 1
ATOM 1484 O O . PRO A 1 182 ? 3.537 -11.036 -14.899 1.00 96.94 182 PRO A O 1
ATOM 1487 N N . GLN A 1 183 ? 3.016 -12.522 -16.498 1.00 96.06 183 GLN A N 1
ATOM 1488 C CA . GLN A 1 183 ? 3.623 -11.763 -17.599 1.00 96.06 183 GLN A CA 1
ATOM 1489 C C . GLN A 1 183 ? 2.607 -10.895 -18.349 1.00 96.06 183 GLN A C 1
ATOM 1491 O O . GLN A 1 183 ? 2.985 -9.896 -18.965 1.00 96.06 183 GLN A O 1
ATOM 1496 N N . THR A 1 184 ? 1.332 -11.259 -18.259 1.00 95.81 184 THR A N 1
ATOM 1497 C CA . THR A 1 184 ? 0.175 -10.534 -18.788 1.00 95.81 184 THR A CA 1
ATOM 1498 C C . THR A 1 184 ? -0.681 -10.034 -17.638 1.00 95.81 184 THR A C 1
ATOM 1500 O O . THR A 1 184 ? -0.574 -10.540 -16.521 1.00 95.81 184 THR A O 1
ATOM 1503 N N . GLU A 1 185 ? -1.507 -9.035 -17.908 1.00 96.44 185 GLU A N 1
ATOM 1504 C CA . GLU A 1 185 ? -2.380 -8.414 -16.922 1.00 96.44 185 GLU A CA 1
ATOM 1505 C C . GLU A 1 185 ? -3.426 -9.409 -16.406 1.00 96.44 185 GLU A C 1
ATOM 1507 O O . GLU A 1 185 ? -4.048 -10.134 -17.183 1.00 96.44 185 GLU A O 1
ATOM 1512 N N . THR A 1 186 ? -3.594 -9.457 -15.088 1.00 97.62 186 THR A N 1
ATOM 1513 C CA . THR A 1 186 ? -4.480 -10.392 -14.381 1.00 97.62 186 THR A CA 1
ATOM 1514 C C . THR A 1 186 ? -5.592 -9.683 -13.608 1.00 97.62 186 THR A C 1
ATOM 1516 O O . THR A 1 186 ? -6.641 -10.272 -13.364 1.00 97.62 186 THR A O 1
ATOM 1519 N N . CYS A 1 187 ? -5.408 -8.403 -13.278 1.00 97.31 187 CYS A N 1
ATOM 1520 C CA . CYS A 1 187 ? -6.396 -7.584 -12.582 1.00 97.31 187 CYS A CA 1
ATOM 1521 C C . CYS A 1 187 ? -6.347 -6.118 -13.047 1.00 97.31 187 CYS A C 1
ATOM 1523 O O . CYS A 1 187 ? -5.535 -5.747 -13.895 1.00 97.31 187 CYS A O 1
ATOM 1525 N N . GLU A 1 188 ? -7.218 -5.267 -12.505 1.00 97.06 188 GLU A N 1
ATOM 1526 C CA . GLU A 1 188 ? -7.201 -3.822 -12.752 1.00 97.06 188 GLU A CA 1
ATOM 1527 C C . GLU A 1 188 ? -6.826 -3.064 -11.475 1.00 97.06 188 GLU A C 1
ATOM 1529 O O . GLU A 1 188 ? -7.327 -3.367 -10.394 1.00 97.06 188 GLU A O 1
ATOM 1534 N N . LEU A 1 189 ? -5.968 -2.049 -11.602 1.00 97.44 189 LEU A N 1
ATOM 1535 C CA . LEU A 1 189 ? -5.659 -1.107 -10.525 1.00 97.44 189 LEU A CA 1
ATOM 1536 C C . LEU A 1 189 ? -6.150 0.278 -10.930 1.00 97.44 189 LEU A C 1
ATOM 1538 O O . LEU A 1 189 ? -5.604 0.870 -11.859 1.00 97.44 189 LEU A O 1
ATOM 1542 N N . LEU A 1 190 ? -7.136 0.817 -10.216 1.00 96.62 190 LEU A N 1
ATOM 1543 C CA . LEU A 1 190 ? -7.610 2.183 -10.412 1.00 96.62 190 LEU A CA 1
ATOM 1544 C C . LEU A 1 190 ? -6.983 3.120 -9.374 1.00 96.62 190 LEU A C 1
ATOM 1546 O O . LEU A 1 190 ? -7.220 2.982 -8.178 1.00 96.62 190 LEU A O 1
ATOM 1550 N N . ILE A 1 191 ? -6.208 4.099 -9.839 1.00 95.50 191 ILE A N 1
ATOM 1551 C CA . ILE A 1 191 ? -5.599 5.131 -8.995 1.00 95.50 191 ILE A CA 1
ATOM 1552 C C . ILE A 1 191 ? -6.417 6.415 -9.113 1.00 95.50 191 ILE A C 1
ATOM 1554 O O . ILE A 1 191 ? -6.555 6.990 -10.198 1.00 95.50 191 ILE A O 1
ATOM 1558 N N . LEU A 1 192 ? -6.936 6.867 -7.975 1.00 93.06 192 LEU A N 1
ATOM 1559 C CA . LEU A 1 192 ? -7.725 8.086 -7.841 1.0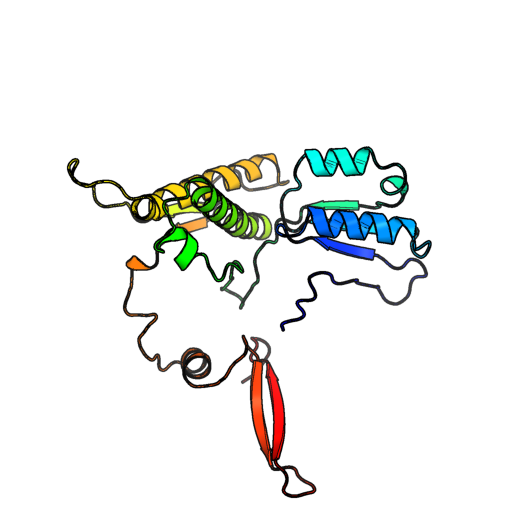0 93.06 192 LEU A CA 1
ATOM 1560 C C . LEU A 1 192 ? -7.069 9.028 -6.837 1.00 93.06 192 LEU A C 1
ATOM 1562 O O . LEU A 1 192 ? -6.426 8.600 -5.881 1.00 93.06 192 LEU A O 1
ATOM 1566 N N . ASP A 1 193 ? -7.268 10.320 -7.051 1.00 89.81 193 ASP A N 1
ATOM 1567 C CA . ASP A 1 193 ? -6.950 11.351 -6.078 1.00 89.81 193 ASP A CA 1
ATOM 1568 C C . ASP A 1 193 ? -8.218 11.773 -5.313 1.00 89.81 193 ASP A C 1
ATOM 1570 O O . ASP A 1 193 ? -9.342 11.623 -5.801 1.00 89.81 193 ASP A O 1
ATOM 1574 N N . ARG A 1 194 ? -8.047 12.334 -4.110 1.00 89.00 194 ARG A N 1
ATOM 1575 C CA . ARG A 1 194 ? -9.172 12.681 -3.223 1.00 89.00 194 ARG A CA 1
ATOM 1576 C C . ARG A 1 194 ? -10.135 13.711 -3.829 1.00 89.00 194 ARG A C 1
ATOM 1578 O O . ARG A 1 194 ? -11.278 13.774 -3.391 1.00 89.00 194 ARG A O 1
ATOM 1585 N N . SER A 1 195 ? -9.732 14.483 -4.846 1.00 87.00 195 SER A N 1
ATOM 1586 C CA . SER A 1 195 ? -10.624 15.457 -5.497 1.00 87.00 195 SER A CA 1
ATOM 1587 C C . SER A 1 195 ? -11.773 14.819 -6.285 1.00 87.00 195 SER A C 1
ATOM 1589 O O . SER A 1 195 ? -12.667 15.536 -6.733 1.00 87.00 195 SER A O 1
ATOM 1591 N N . VAL A 1 196 ? -11.769 13.493 -6.478 1.00 90.50 196 VAL A N 1
ATOM 1592 C CA . VAL A 1 196 ? -12.899 12.780 -7.091 1.00 90.50 196 VAL A CA 1
ATOM 1593 C C . VAL A 1 196 ? -14.182 12.918 -6.266 1.00 90.50 196 VAL A C 1
ATOM 1595 O O . VAL A 1 196 ? -15.259 13.009 -6.847 1.00 90.50 196 VAL A O 1
ATOM 1598 N N . ASP A 1 197 ? -14.053 12.996 -4.940 1.00 92.56 197 ASP A N 1
ATOM 1599 C CA . ASP A 1 197 ? -15.163 13.157 -4.008 1.00 92.56 197 ASP A CA 1
ATOM 1600 C C . ASP A 1 197 ? -14.687 13.906 -2.756 1.00 92.56 197 ASP A C 1
ATOM 1602 O O . ASP A 1 197 ? -13.940 13.378 -1.928 1.00 92.56 197 ASP A O 1
ATOM 1606 N N . GLN A 1 198 ? -15.113 15.156 -2.618 1.00 91.69 198 GLN A N 1
ATOM 1607 C CA . GLN A 1 198 ? -14.773 16.005 -1.474 1.00 91.69 198 GLN A CA 1
ATOM 1608 C C . GLN A 1 198 ? -15.808 15.926 -0.343 1.00 91.69 198 GLN A C 1
ATOM 1610 O O . GLN A 1 198 ? -15.566 16.485 0.722 1.00 91.69 198 GLN A O 1
ATOM 1615 N N . ILE A 1 199 ? -16.944 15.258 -0.56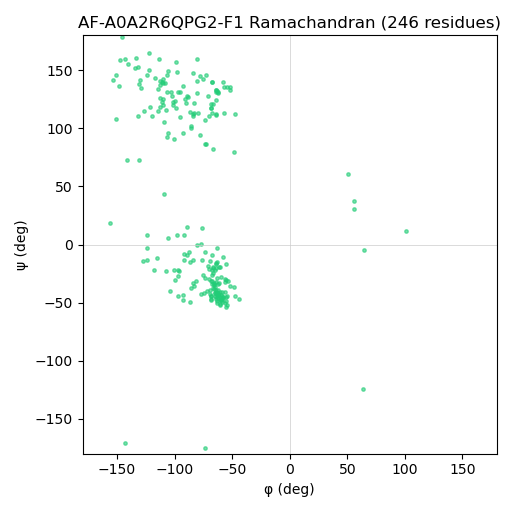8 1.00 94.50 199 ILE A N 1
ATOM 1616 C CA . ILE A 1 199 ? -18.083 15.230 0.354 1.00 94.50 199 ILE A CA 1
ATOM 1617 C C . ILE A 1 199 ? -17.979 14.021 1.282 1.00 94.50 199 ILE A C 1
ATOM 1619 O O . ILE A 1 199 ? -18.082 14.187 2.493 1.00 94.50 199 ILE A O 1
ATOM 1623 N N . ALA A 1 200 ? -17.707 12.827 0.745 1.00 93.56 200 ALA A N 1
ATOM 1624 C CA . ALA A 1 200 ? -17.679 11.597 1.543 1.00 93.56 200 ALA A CA 1
ATOM 1625 C C . ALA A 1 200 ? -16.799 11.634 2.817 1.00 93.56 200 ALA A C 1
ATOM 1627 O O . ALA A 1 200 ? -17.217 11.053 3.808 1.00 93.56 200 ALA A O 1
ATOM 1628 N N . PRO A 1 201 ? -15.629 12.309 2.875 1.00 92.44 201 PRO A N 1
ATOM 1629 C CA . PRO A 1 201 ? -14.804 12.319 4.090 1.00 92.44 201 PRO A CA 1
ATOM 1630 C C . PRO A 1 201 ? -15.314 13.225 5.210 1.00 92.44 201 PRO A C 1
ATOM 1632 O O . PRO A 1 201 ? -14.742 13.194 6.293 1.00 92.44 201 PRO A O 1
ATOM 1635 N N . VAL A 1 202 ? -16.273 14.115 4.930 1.00 93.62 202 VAL A N 1
ATOM 1636 C CA . VAL A 1 202 ? -16.719 15.152 5.880 1.00 93.62 202 VAL A CA 1
ATOM 1637 C C . VAL A 1 202 ? -18.168 14.984 6.318 1.00 93.62 202 VAL A C 1
ATOM 1639 O O . VAL A 1 202 ? -18.613 15.684 7.223 1.00 93.62 202 VAL A O 1
ATOM 1642 N N . ILE A 1 203 ? -18.923 14.111 5.655 1.00 95.31 203 ILE A N 1
ATOM 1643 C CA . ILE A 1 203 ? -20.293 13.804 6.053 1.00 95.31 203 ILE A CA 1
ATOM 1644 C C . ILE A 1 203 ? -20.286 12.797 7.200 1.00 95.31 203 ILE A C 1
ATOM 1646 O O . ILE A 1 203 ? -19.509 11.848 7.189 1.00 95.31 203 ILE A O 1
ATOM 1650 N N . HIS A 1 204 ? -21.189 12.994 8.159 1.00 95.81 204 HIS A N 1
ATOM 1651 C CA . HIS A 1 204 ? -21.507 11.960 9.136 1.00 95.81 204 HIS A CA 1
ATOM 1652 C C . HIS A 1 204 ? -22.183 10.794 8.412 1.00 95.81 204 HIS A C 1
ATOM 1654 O O . HIS A 1 204 ? -23.230 10.973 7.780 1.00 95.81 204 HIS A O 1
ATOM 1660 N N . GLU A 1 205 ? -21.578 9.616 8.500 1.00 95.44 205 GLU A N 1
ATOM 1661 C CA . GLU A 1 205 ? -22.090 8.377 7.922 1.00 95.44 205 GLU A CA 1
ATOM 1662 C C . GLU A 1 205 ? -22.813 7.562 9.006 1.00 95.44 205 GLU A C 1
ATOM 1664 O O . GLU A 1 205 ? -22.478 7.638 10.186 1.00 95.44 205 GLU A O 1
ATOM 1669 N N . TRP A 1 206 ? -23.844 6.807 8.624 1.00 94.19 206 TRP A N 1
ATOM 1670 C CA . TRP A 1 206 ? -24.750 6.124 9.567 1.00 94.19 206 TRP A CA 1
ATOM 1671 C C . TRP A 1 206 ? -24.516 4.610 9.652 1.00 94.19 206 TRP A C 1
ATOM 1673 O O . TRP A 1 206 ? -25.269 3.894 10.316 1.00 94.19 206 TRP A O 1
ATOM 1683 N N . THR A 1 207 ? -23.480 4.102 8.984 1.00 93.44 207 THR A N 1
ATOM 1684 C CA . THR A 1 207 ? -23.024 2.720 9.162 1.00 93.44 207 THR A CA 1
ATOM 1685 C C . THR A 1 207 ? -22.328 2.576 10.516 1.00 93.44 207 THR A C 1
ATOM 1687 O O . THR A 1 207 ? -21.694 3.511 10.997 1.00 93.44 207 THR A O 1
ATOM 1690 N N . TYR A 1 208 ? -22.473 1.411 11.157 1.00 91.00 208 TYR A N 1
ATOM 1691 C CA . TYR A 1 208 ? -21.994 1.188 12.528 1.00 91.00 208 TYR A CA 1
ATOM 1692 C C . TYR A 1 208 ? -20.507 1.527 12.697 1.00 91.00 208 TYR A C 1
ATOM 1694 O O . TYR A 1 208 ? -20.160 2.342 13.546 1.00 91.00 208 TYR A O 1
ATOM 1702 N N . ASP A 1 209 ? -19.664 0.969 11.830 1.00 89.69 209 ASP A N 1
ATOM 1703 C CA . ASP A 1 209 ? -18.216 1.181 11.839 1.00 89.69 209 ASP A CA 1
ATOM 1704 C C . ASP A 1 209 ? -17.837 2.663 11.665 1.00 89.69 209 ASP A C 1
ATOM 1706 O O . ASP A 1 209 ? -17.086 3.226 12.463 1.00 89.69 209 ASP A O 1
ATOM 1710 N N . ALA A 1 210 ? -18.451 3.346 10.691 1.00 92.31 210 ALA A N 1
ATOM 1711 C CA . ALA A 1 210 ? -18.184 4.760 10.455 1.00 92.31 210 ALA A CA 1
ATOM 1712 C C . ALA A 1 210 ? -18.624 5.634 11.639 1.00 92.31 210 ALA A C 1
ATOM 1714 O O . ALA A 1 210 ? -17.871 6.510 12.056 1.00 92.31 210 ALA A O 1
ATOM 1715 N N . MET A 1 211 ? -19.793 5.364 12.232 1.00 94.00 211 MET A N 1
ATOM 1716 C CA . MET A 1 211 ? -20.250 6.074 13.432 1.00 94.00 211 MET A CA 1
ATOM 1717 C C . MET A 1 211 ? -19.317 5.852 14.623 1.00 94.00 211 MET A C 1
ATOM 1719 O O . MET A 1 211 ? -19.084 6.789 15.383 1.00 94.00 211 MET A O 1
ATOM 1723 N N . CYS A 1 212 ? -18.790 4.639 14.805 1.00 92.25 212 CYS A N 1
ATOM 1724 C CA . CYS A 1 212 ? -17.825 4.355 15.863 1.00 92.25 212 CYS A CA 1
ATOM 1725 C C . CYS A 1 212 ? -16.567 5.216 15.699 1.00 92.25 212 CYS A C 1
ATOM 1727 O O . CYS A 1 212 ? -16.198 5.921 16.634 1.00 92.25 212 CYS A O 1
ATOM 1729 N N . HIS A 1 213 ? -15.967 5.226 14.507 1.00 91.69 213 HIS A N 1
ATOM 1730 C CA . HIS A 1 213 ? -14.746 5.990 14.235 1.00 91.69 213 HIS A CA 1
ATOM 1731 C C . HIS A 1 213 ? -14.934 7.516 14.215 1.00 91.69 213 HIS A C 1
ATOM 1733 O O . HIS A 1 213 ? -13.962 8.253 14.380 1.00 91.69 213 HIS A O 1
ATOM 1739 N N . ASP A 1 214 ? -16.159 7.991 14.005 1.00 93.81 214 ASP A N 1
ATOM 1740 C CA . ASP A 1 214 ? -16.501 9.413 13.937 1.00 93.81 214 ASP A CA 1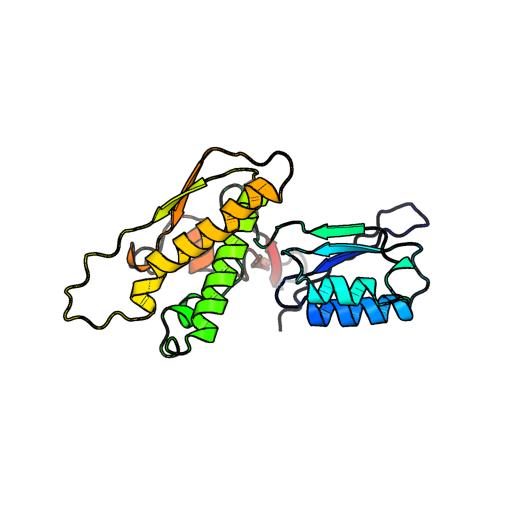
ATOM 1741 C C . ASP A 1 214 ? -16.937 9.983 15.300 1.00 93.81 214 ASP A C 1
ATOM 1743 O O . ASP A 1 214 ? -16.502 11.060 15.711 1.00 93.81 214 ASP A O 1
ATOM 1747 N N . LEU A 1 215 ? -17.772 9.249 16.045 1.00 93.88 215 LEU A N 1
ATOM 1748 C CA . LEU A 1 215 ? -18.397 9.734 17.282 1.00 93.88 215 LEU A CA 1
ATOM 1749 C C . LEU A 1 215 ? -17.666 9.308 18.561 1.00 93.88 215 LEU A C 1
ATOM 1751 O O . LEU A 1 215 ? -17.877 9.927 19.609 1.00 93.88 215 LEU A O 1
ATOM 1755 N N . LEU A 1 216 ? -16.863 8.241 18.518 1.00 92.50 216 LEU A N 1
ATOM 1756 C CA . LEU A 1 216 ? -16.178 7.692 19.690 1.00 92.50 216 LEU A CA 1
ATOM 1757 C C . LEU A 1 216 ? -14.684 8.028 19.666 1.00 92.50 216 LEU A C 1
ATOM 1759 O O . LEU A 1 216 ? -14.057 8.119 18.616 1.00 92.50 216 LEU A O 1
ATOM 1763 N N . ASP A 1 217 ? -14.094 8.169 20.853 1.00 90.06 217 ASP A N 1
ATOM 1764 C CA . ASP A 1 217 ? -12.646 8.336 20.996 1.00 90.06 217 ASP A CA 1
ATOM 1765 C C . ASP A 1 217 ? -11.955 6.973 20.838 1.00 90.06 217 ASP A C 1
ATOM 1767 O O . ASP A 1 217 ? -11.885 6.173 21.778 1.00 90.06 217 ASP A O 1
ATOM 1771 N N . MET A 1 218 ? -11.514 6.686 19.614 1.00 89.50 218 MET A N 1
ATOM 1772 C CA . MET A 1 218 ? -10.845 5.441 19.234 1.00 89.50 218 MET A CA 1
ATOM 1773 C C . MET A 1 218 ? -9.374 5.687 18.874 1.00 89.50 218 MET A C 1
ATOM 1775 O O . MET A 1 218 ? -9.040 6.654 18.191 1.00 89.50 218 MET A O 1
ATOM 1779 N N . ASP A 1 219 ? -8.480 4.775 19.274 1.00 86.75 219 ASP A N 1
ATOM 1780 C CA . ASP A 1 219 ? -7.082 4.751 18.800 1.00 86.75 219 ASP A CA 1
ATOM 1781 C C . ASP A 1 219 ? -6.900 3.587 17.820 1.00 86.75 219 ASP A C 1
ATOM 1783 O O . ASP A 1 219 ? -6.662 2.444 18.215 1.00 86.75 219 ASP A O 1
ATOM 1787 N N . GLY A 1 220 ? -7.074 3.862 16.524 1.00 85.56 220 GLY A N 1
ATOM 1788 C CA . GLY A 1 220 ? -7.231 2.802 15.525 1.00 85.56 220 GLY A CA 1
ATOM 1789 C C . GLY A 1 220 ? -8.506 2.012 15.811 1.00 85.56 220 GLY A C 1
ATOM 1790 O O . GLY A 1 220 ? -9.565 2.609 15.959 1.00 85.56 220 GLY A O 1
ATOM 1791 N N . ASN A 1 221 ? -8.396 0.692 15.964 1.00 86.88 221 ASN A N 1
ATOM 1792 C CA . ASN A 1 221 ? -9.535 -0.191 16.253 1.00 86.88 221 ASN A CA 1
ATOM 1793 C C . ASN A 1 221 ? -9.772 -0.409 17.757 1.00 86.88 221 ASN A C 1
ATOM 1795 O O . ASN A 1 221 ? -10.557 -1.267 18.163 1.00 86.88 221 ASN A O 1
ATOM 1799 N N . LYS A 1 222 ? -9.059 0.331 18.607 1.00 90.75 222 LYS A N 1
ATOM 1800 C CA . LYS A 1 222 ? -9.148 0.209 20.057 1.00 90.75 222 LYS A CA 1
ATOM 1801 C C . LYS A 1 222 ? -10.211 1.150 20.603 1.00 90.75 222 LYS A C 1
ATOM 1803 O O . LYS A 1 222 ? -10.083 2.368 20.475 1.00 90.75 222 LYS A O 1
ATOM 1808 N N . TYR A 1 223 ? -11.193 0.578 21.289 1.00 91.56 223 TYR A N 1
ATOM 1809 C CA . TYR A 1 223 ? -12.231 1.312 21.996 1.00 91.56 223 TYR A CA 1
ATOM 1810 C C . TYR A 1 223 ? -12.128 1.085 23.510 1.00 91.56 223 TYR A C 1
ATOM 1812 O O . TYR A 1 223 ? -11.955 -0.040 23.987 1.00 91.56 223 TYR A O 1
ATOM 1820 N N . LEU A 1 224 ? -12.218 2.173 24.275 1.00 90.94 224 LEU A N 1
ATOM 1821 C CA . LEU A 1 224 ? -12.212 2.161 25.736 1.00 90.94 224 LEU A CA 1
ATOM 1822 C C . LEU A 1 224 ? -13.591 2.561 26.253 1.00 90.94 224 LEU A C 1
ATOM 1824 O O . LEU A 1 224 ? -14.066 3.661 25.977 1.00 90.94 224 LEU A O 1
ATOM 1828 N N . TYR A 1 225 ? -14.206 1.690 27.049 1.00 89.19 225 TYR A N 1
ATOM 1829 C CA . TYR A 1 225 ? -15.518 1.934 27.640 1.00 89.19 225 TYR A CA 1
ATOM 1830 C C . TYR A 1 225 ? -15.530 1.620 29.134 1.00 89.19 225 TYR A C 1
ATOM 1832 O O . TYR A 1 225 ? -14.750 0.807 29.633 1.00 89.19 225 TYR A O 1
ATOM 1840 N N . GLU A 1 226 ? -16.406 2.297 29.868 1.00 89.56 226 GLU A N 1
ATOM 1841 C CA . GLU A 1 226 ? -16.562 2.105 31.307 1.00 89.56 226 GLU A CA 1
ATOM 1842 C C . GLU A 1 226 ? -17.697 1.127 31.599 1.00 89.56 226 GLU A C 1
ATOM 1844 O O . GLU A 1 226 ? -18.811 1.270 31.092 1.00 89.56 226 GLU A O 1
ATOM 1849 N N . VAL A 1 227 ? -17.422 0.141 32.450 1.00 88.81 227 VAL A N 1
ATOM 1850 C CA . VAL A 1 227 ? -18.423 -0.794 32.963 1.00 88.81 227 VAL A CA 1
ATOM 1851 C C . VAL A 1 227 ? -18.566 -0.660 34.476 1.00 88.81 227 VAL A C 1
ATOM 1853 O O . VAL A 1 227 ? -17.570 -0.468 35.176 1.00 88.81 227 VAL A O 1
ATOM 1856 N N . PRO A 1 228 ? -19.786 -0.794 35.023 1.00 85.12 228 PRO A N 1
ATOM 1857 C CA . PRO A 1 228 ? -19.975 -0.814 36.466 1.00 85.12 228 PRO A CA 1
ATOM 1858 C C . PRO A 1 228 ? -19.286 -2.047 37.069 1.00 85.12 228 PRO A C 1
ATOM 1860 O O . PRO A 1 228 ? -19.560 -3.184 36.668 1.00 85.12 228 PRO A O 1
ATOM 1863 N N . SER A 1 229 ? -18.385 -1.832 38.034 1.00 81.75 229 SER A N 1
ATOM 1864 C CA . SER A 1 229 ? -17.714 -2.928 38.736 1.00 81.75 229 SER A CA 1
ATOM 1865 C C . SER A 1 229 ? -18.704 -3.706 39.598 1.00 81.75 229 SER A C 1
ATOM 1867 O O . SER A 1 229 ? -19.555 -3.133 40.280 1.00 81.75 229 SER A O 1
ATOM 1869 N N . LYS A 1 230 ? -18.555 -5.035 39.613 1.00 78.44 230 LYS A N 1
ATOM 1870 C CA . LYS A 1 230 ? -19.404 -5.939 40.405 1.00 78.44 230 LYS A CA 1
ATOM 1871 C C . LYS A 1 230 ? -19.177 -5.821 41.914 1.00 78.44 230 LYS A C 1
ATOM 1873 O O . LYS A 1 230 ? -19.991 -6.347 42.667 1.00 78.44 230 LYS A O 1
ATOM 1878 N N . THR A 1 231 ? -18.093 -5.179 42.353 1.00 69.94 231 THR A N 1
ATOM 1879 C CA . THR A 1 231 ? -17.600 -5.358 43.727 1.00 69.94 231 THR A CA 1
ATOM 1880 C C . THR A 1 231 ? -17.454 -4.076 44.543 1.00 69.94 231 THR A C 1
ATOM 1882 O O . THR A 1 231 ? -17.315 -4.202 45.752 1.00 69.94 231 THR A O 1
ATOM 1885 N N . ASP A 1 232 ? -17.506 -2.868 43.958 1.00 68.06 232 ASP A N 1
ATOM 1886 C CA . ASP A 1 232 ? -17.224 -1.652 44.756 1.00 68.06 232 ASP A CA 1
ATOM 1887 C C . ASP A 1 232 ? -17.831 -0.324 44.250 1.00 68.06 232 ASP A C 1
ATOM 1889 O O . ASP A 1 232 ? -17.357 0.753 44.595 1.00 68.06 232 ASP A O 1
ATOM 1893 N N . GLY A 1 233 ? -18.848 -0.346 43.379 1.00 71.19 233 GLY A N 1
ATOM 1894 C CA . GLY A 1 233 ? -19.485 0.885 42.865 1.00 71.19 233 GLY A CA 1
ATOM 1895 C C . GLY A 1 233 ? -18.582 1.800 42.015 1.00 71.19 233 GLY A C 1
ATOM 1896 O O . GLY A 1 233 ? -19.062 2.782 41.456 1.00 71.19 233 GLY A O 1
ATOM 1897 N N . GLN A 1 234 ? -17.293 1.476 41.879 1.00 77.06 234 GLN A N 1
ATOM 1898 C CA . GLN A 1 234 ? -16.355 2.136 40.978 1.00 77.06 234 GLN A CA 1
ATOM 1899 C C . GLN A 1 234 ? -16.560 1.652 39.538 1.00 77.06 234 GLN A C 1
ATOM 1901 O O . GLN A 1 234 ? -16.875 0.486 39.292 1.00 77.06 234 GLN A O 1
ATOM 1906 N N . HIS A 1 235 ? -16.382 2.549 38.573 1.00 82.31 235 HIS A N 1
ATOM 1907 C CA . HIS A 1 235 ? -16.398 2.202 37.156 1.00 82.31 235 HIS A CA 1
ATOM 1908 C C . HIS A 1 235 ? -15.042 1.610 36.755 1.00 82.31 235 HIS A C 1
ATOM 1910 O O . HIS A 1 235 ? -13.993 2.181 37.049 1.00 82.31 235 HIS A O 1
ATOM 1916 N N . GLU A 1 236 ? -15.058 0.462 36.083 1.00 87.88 236 GLU A N 1
ATOM 1917 C CA . GLU A 1 236 ? -13.871 -0.183 35.526 1.00 87.88 236 GLU A CA 1
ATOM 1918 C C . GLU A 1 236 ? -13.746 0.185 34.044 1.00 87.88 236 GLU A C 1
ATOM 1920 O O . GLU A 1 236 ? -14.709 0.066 33.287 1.00 87.88 236 GLU A O 1
ATOM 1925 N N . LYS A 1 237 ? -12.556 0.617 33.616 1.00 88.94 237 LYS A N 1
ATOM 1926 C CA . LYS A 1 237 ? -12.263 0.858 32.200 1.00 88.94 237 LYS A CA 1
ATOM 1927 C C . LYS A 1 237 ? -11.882 -0.453 31.533 1.00 88.94 237 LYS A C 1
ATOM 1929 O O . LYS A 1 237 ? -10.907 -1.086 31.934 1.00 88.94 237 LYS A O 1
ATOM 1934 N N . LYS A 1 238 ? -12.629 -0.831 30.503 1.00 89.31 238 LYS A N 1
ATOM 1935 C CA . LYS A 1 238 ? -12.339 -1.982 29.657 1.00 89.31 238 LYS A CA 1
ATOM 1936 C C . LYS A 1 238 ? -11.925 -1.531 28.274 1.00 89.31 238 LYS A C 1
ATOM 1938 O O . LYS A 1 238 ? -12.473 -0.589 27.712 1.00 89.31 238 LYS A O 1
ATOM 1943 N N . GLU A 1 239 ? -10.936 -2.234 27.759 1.00 90.19 239 GLU A N 1
ATOM 1944 C CA . GLU A 1 239 ? -10.389 -2.048 26.429 1.00 90.19 239 GLU A CA 1
ATOM 1945 C C . GLU A 1 239 ? -10.853 -3.201 25.546 1.00 90.19 239 GLU A C 1
ATOM 1947 O O . GLU A 1 239 ? -10.752 -4.364 25.946 1.00 90.19 239 GLU A O 1
ATOM 1952 N N . VAL A 1 240 ? -11.373 -2.871 24.367 1.00 90.06 240 VAL A N 1
ATOM 1953 C CA . VAL A 1 240 ? -11.827 -3.833 23.359 1.00 90.06 240 VAL A CA 1
ATOM 1954 C C . VAL A 1 240 ? -11.207 -3.458 22.023 1.00 90.06 240 VAL A C 1
ATOM 1956 O O . VAL A 1 240 ? -11.054 -2.277 21.707 1.00 90.06 240 VAL A O 1
ATOM 1959 N N . LEU A 1 241 ? -10.829 -4.479 21.261 1.00 88.75 241 LEU A N 1
ATOM 1960 C CA . LEU A 1 241 ? -10.377 -4.347 19.884 1.00 88.75 241 LEU A CA 1
ATOM 1961 C C . LEU A 1 241 ? -11.534 -4.740 18.971 1.00 88.75 241 LEU A C 1
ATOM 1963 O O . LEU A 1 241 ? -12.050 -5.849 19.094 1.00 88.75 241 LEU A O 1
ATOM 1967 N N . LEU A 1 242 ? -11.940 -3.826 18.094 1.00 86.06 242 LEU A N 1
ATOM 1968 C CA . LEU A 1 242 ? -12.952 -4.077 17.072 1.00 86.06 242 LEU A CA 1
ATOM 1969 C C . LEU A 1 242 ? -12.252 -4.677 15.843 1.00 86.06 242 LEU A C 1
ATOM 1971 O O . LEU A 1 242 ? -11.558 -3.979 15.103 1.00 86.06 242 LEU A O 1
ATOM 1975 N N . GLU A 1 243 ? -12.359 -5.991 15.667 1.00 82.56 243 GLU A N 1
ATOM 1976 C CA . GLU A 1 243 ? -11.691 -6.739 14.594 1.00 82.56 243 GLU A CA 1
ATOM 1977 C C . GLU A 1 243 ? -12.662 -7.714 13.917 1.00 82.56 243 GLU A C 1
ATOM 1979 O O . GLU A 1 243 ? -13.632 -8.147 14.530 1.00 82.56 243 GLU A O 1
ATOM 1984 N N . ASP A 1 244 ? -12.334 -8.154 12.697 1.00 75.56 244 ASP A N 1
ATOM 1985 C CA . ASP A 1 244 ? -13.123 -9.105 11.887 1.00 75.56 244 ASP A CA 1
ATOM 1986 C C . ASP A 1 244 ? -13.442 -10.446 12.583 1.00 75.56 244 ASP A C 1
ATOM 1988 O O . ASP A 1 244 ? -14.285 -11.214 12.121 1.00 75.56 244 ASP A O 1
ATOM 1992 N N . HIS A 1 245 ? -12.727 -10.776 13.661 1.00 77.00 245 HIS A N 1
ATOM 1993 C CA . HIS A 1 245 ? -12.938 -12.000 14.436 1.00 77.00 245 HIS A CA 1
ATOM 1994 C C . HIS A 1 245 ? -14.000 -11.840 15.534 1.00 77.00 245 HIS A C 1
ATOM 1996 O O . HIS A 1 245 ? -14.325 -12.835 16.192 1.00 77.00 245 HIS A O 1
ATOM 2002 N N . ASP A 1 246 ? -14.512 -10.626 15.760 1.00 80.31 246 ASP A N 1
ATOM 2003 C CA . ASP A 1 246 ? -15.658 -10.407 16.638 1.00 80.31 246 ASP A CA 1
ATOM 2004 C C . ASP A 1 246 ? -16.910 -11.025 15.984 1.00 80.31 246 ASP A C 1
ATOM 2006 O O . ASP A 1 246 ? -17.233 -10.703 14.841 1.00 80.31 246 ASP A O 1
ATOM 2010 N N . PRO A 1 247 ? -17.589 -11.983 16.642 1.00 78.12 247 PRO A N 1
ATOM 2011 C CA . PRO A 1 247 ? -18.743 -12.666 16.061 1.00 78.12 247 PRO A CA 1
ATOM 2012 C C . PRO A 1 247 ? -20.024 -11.815 15.988 1.00 78.12 247 PRO A C 1
ATOM 2014 O O . PRO A 1 247 ? -21.028 -12.327 15.481 1.00 78.12 247 PRO A O 1
ATOM 2017 N N . VAL A 1 248 ? -20.031 -10.606 16.562 1.00 75.44 248 VAL A N 1
ATOM 2018 C CA . VAL A 1 248 ? -21.180 -9.679 16.593 1.00 75.44 248 VAL A CA 1
ATOM 2019 C C . VAL A 1 248 ? -21.217 -8.814 15.340 1.00 75.44 248 VAL A C 1
ATOM 2021 O O . VAL A 1 248 ? -22.315 -8.748 14.738 1.00 75.44 248 VAL A O 1
#

Mean predicted aligned error: 10.29 Å